Protein AF-A0A3A4PP00-F1 (afdb_monomer_lite)

Structure (mmCIF, N/CA/C/O backbone):
data_AF-A0A3A4PP00-F1
#
_entry.id   AF-A0A3A4PP00-F1
#
loop_
_atom_site.group_PDB
_atom_site.id
_atom_site.type_symbol
_atom_site.label_atom_id
_atom_site.label_alt_id
_atom_site.label_comp_id
_atom_site.label_asym_id
_atom_site.label_entity_id
_atom_site.label_seq_id
_atom_site.pdbx_PDB_ins_code
_atom_site.Cartn_x
_atom_site.Cartn_y
_atom_site.Cartn_z
_atom_site.occupancy
_atom_site.B_iso_or_equiv
_atom_site.auth_seq_id
_atom_site.auth_comp_id
_atom_site.auth_asym_id
_atom_site.auth_atom_id
_atom_site.pdbx_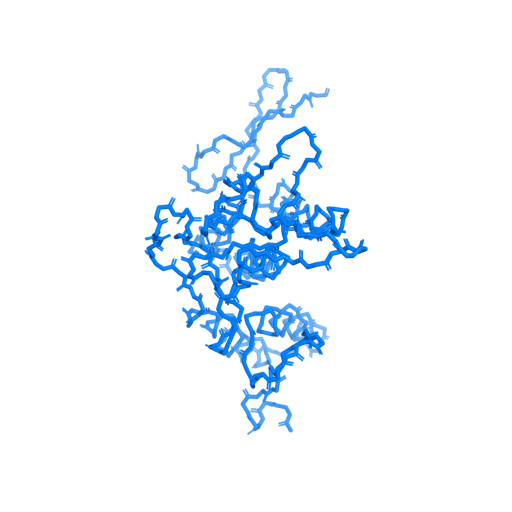PDB_model_num
ATOM 1 N N . MET A 1 1 ? -22.003 -19.651 -3.347 1.00 71.06 1 MET A N 1
ATOM 2 C CA . MET A 1 1 ? -21.252 -19.489 -4.612 1.00 71.06 1 MET A CA 1
ATOM 3 C C . MET A 1 1 ? -19.896 -18.801 -4.426 1.00 71.06 1 MET A C 1
ATOM 5 O O . MET A 1 1 ? -18.919 -19.521 -4.470 1.00 71.06 1 MET A O 1
ATOM 9 N N . PHE A 1 2 ? -19.778 -17.487 -4.156 1.00 80.06 2 PHE A N 1
ATOM 10 C CA . PHE A 1 2 ? -18.453 -16.814 -4.063 1.00 80.06 2 PHE A CA 1
ATOM 11 C C . PHE A 1 2 ? -17.498 -17.437 -3.021 1.00 80.06 2 PHE A C 1
ATOM 13 O O . PHE A 1 2 ? -16.384 -17.817 -3.355 1.00 80.06 2 PHE A O 1
ATOM 20 N N . ARG A 1 3 ? -17.958 -17.646 -1.779 1.00 82.62 3 ARG A N 1
ATOM 21 C CA . ARG A 1 3 ? -17.167 -18.321 -0.724 1.00 82.62 3 ARG A CA 1
ATOM 22 C C . ARG A 1 3 ? -16.886 -19.798 -1.022 1.00 82.62 3 ARG A C 1
ATOM 24 O O . ARG A 1 3 ? -15.876 -20.331 -0.591 1.00 82.62 3 ARG A O 1
ATOM 31 N N . GLU A 1 4 ? -17.790 -20.461 -1.744 1.00 82.88 4 GLU A N 1
ATOM 32 C CA . GLU A 1 4 ? -17.697 -21.900 -2.043 1.00 82.88 4 GLU A CA 1
ATOM 33 C C . GLU A 1 4 ? -16.608 -22.207 -3.074 1.00 82.88 4 GLU A C 1
ATOM 35 O O . GLU A 1 4 ? -16.082 -23.314 -3.078 1.00 82.88 4 GLU A O 1
ATOM 40 N N . ILE A 1 5 ? -16.264 -21.237 -3.925 1.00 84.12 5 ILE A N 1
ATOM 41 C CA . ILE A 1 5 ? -15.179 -21.360 -4.907 1.00 84.12 5 ILE A CA 1
ATOM 42 C C . ILE A 1 5 ? -13.838 -20.813 -4.389 1.00 84.12 5 ILE A C 1
ATOM 44 O O . ILE A 1 5 ? -12.883 -20.756 -5.151 1.00 84.12 5 ILE A O 1
ATOM 48 N N . GLY A 1 6 ? -13.755 -20.413 -3.112 1.00 80.69 6 GLY A N 1
ATOM 49 C CA . GLY A 1 6 ? -12.546 -19.809 -2.532 1.00 80.69 6 GLY A CA 1
ATOM 50 C C . GLY A 1 6 ? -12.368 -18.319 -2.843 1.00 80.69 6 GLY A C 1
ATOM 51 O O . GLY A 1 6 ? -11.313 -17.763 -2.562 1.00 80.69 6 GLY A O 1
ATOM 52 N N . GLY A 1 7 ? -13.405 -17.660 -3.368 1.00 83.50 7 GLY A N 1
ATOM 53 C CA . GLY A 1 7 ? -13.341 -16.296 -3.886 1.00 83.50 7 GLY A CA 1
ATOM 54 C C . GLY A 1 7 ? -13.118 -16.247 -5.399 1.00 83.50 7 GLY A C 1
ATOM 55 O O . GLY A 1 7 ? -12.948 -17.265 -6.062 1.00 83.50 7 GLY A O 1
ATOM 56 N N . ALA A 1 8 ? -13.178 -15.041 -5.951 1.00 84.00 8 ALA A N 1
ATOM 57 C CA . ALA A 1 8 ? -12.844 -14.744 -7.340 1.00 84.00 8 ALA A CA 1
ATOM 58 C C . ALA A 1 8 ? -12.111 -13.398 -7.342 1.00 84.00 8 ALA A C 1
ATOM 60 O O . ALA A 1 8 ? -12.754 -12.350 -7.333 1.00 84.00 8 ALA A O 1
ATOM 61 N N . PHE A 1 9 ? -10.781 -13.462 -7.243 1.00 83.75 9 PHE A N 1
ATOM 62 C CA . PHE A 1 9 ? -9.880 -12.322 -7.030 1.00 83.75 9 PHE A CA 1
ATOM 63 C C . PHE A 1 9 ? -9.043 -11.989 -8.270 1.00 83.75 9 PHE A C 1
ATOM 65 O O . PHE A 1 9 ? -7.972 -11.407 -8.129 1.00 83.75 9 PHE A O 1
ATOM 72 N N . GLY A 1 10 ? -9.501 -12.406 -9.453 1.00 80.19 10 GLY A N 1
ATOM 73 C CA . GLY A 1 10 ? -8.790 -12.147 -10.702 1.00 80.19 10 GLY A CA 1
ATOM 74 C C . GLY A 1 10 ? -8.579 -10.657 -10.960 1.00 80.19 10 GLY A C 1
ATOM 75 O O . GLY A 1 10 ? -9.100 -9.811 -10.228 1.00 80.19 10 GLY A O 1
ATOM 76 N N . SER A 1 11 ? -7.839 -10.362 -12.024 1.00 81.75 11 SER A N 1
ATOM 77 C CA . SER A 1 11 ? -7.367 -9.006 -12.296 1.00 81.75 11 SER A CA 1
ATOM 78 C C . SER A 1 11 ? -8.477 -7.938 -12.285 1.00 81.75 11 SER A C 1
ATOM 80 O O . SER A 1 11 ? -9.518 -8.052 -12.945 1.00 81.75 11 SER A O 1
ATOM 82 N N . CYS A 1 12 ? -8.252 -6.897 -11.486 1.00 83.38 12 CYS A N 1
ATOM 83 C CA . CYS A 1 12 ? -8.969 -5.625 -11.495 1.00 83.38 12 CYS A CA 1
ATOM 84 C C . CYS A 1 12 ? -8.370 -4.652 -12.519 1.00 83.38 12 CYS A C 1
ATOM 86 O O . CYS A 1 12 ? -9.036 -3.687 -12.914 1.00 83.38 12 CYS A O 1
ATOM 88 N N . ASN A 1 13 ? -7.134 -4.911 -12.939 1.00 79.88 13 ASN A N 1
ATOM 89 C CA . ASN A 1 13 ? -6.452 -4.209 -14.007 1.00 79.88 13 ASN A CA 1
ATOM 90 C C . ASN A 1 13 ? -6.944 -4.690 -15.388 1.00 79.88 13 ASN A C 1
ATOM 92 O O . ASN A 1 13 ? -7.539 -5.753 -15.555 1.00 79.88 13 ASN A O 1
ATOM 96 N N . HIS A 1 14 ? -6.780 -3.844 -16.405 1.00 75.19 14 HIS A N 1
ATOM 97 C CA . HIS A 1 14 ? -7.268 -4.121 -17.769 1.00 75.19 14 HIS A CA 1
ATOM 98 C C . HIS A 1 14 ? -6.220 -4.807 -18.657 1.00 75.19 14 HIS A C 1
ATOM 100 O O . HIS A 1 14 ? -6.515 -5.269 -19.762 1.00 75.19 14 HIS A O 1
ATOM 106 N N . ASP A 1 15 ? -4.987 -4.787 -18.184 1.00 71.06 15 ASP A N 1
ATOM 107 C CA . ASP A 1 15 ? -3.746 -5.095 -18.869 1.00 71.06 15 ASP A CA 1
ATOM 108 C C . ASP A 1 15 ? -3.116 -6.399 -18.376 1.00 71.06 15 ASP A C 1
ATOM 110 O O . ASP A 1 15 ? -2.221 -6.920 -19.045 1.00 71.06 15 ASP A O 1
ATOM 114 N N . THR A 1 16 ? -3.654 -6.989 -17.304 1.00 77.50 16 THR A N 1
ATOM 115 C CA . THR A 1 16 ? -3.280 -8.321 -16.822 1.00 77.50 16 THR A CA 1
ATOM 116 C C . THR A 1 16 ? -4.477 -9.255 -16.669 1.00 77.50 16 THR A C 1
ATOM 118 O O . THR A 1 16 ? -5.632 -8.850 -16.802 1.00 77.50 16 THR A O 1
ATOM 121 N N . TYR A 1 17 ? -4.198 -10.549 -16.479 1.00 80.31 17 TYR A N 1
ATOM 122 C CA . TYR A 1 17 ? -5.215 -11.605 -16.480 1.00 80.31 17 TYR A CA 1
ATOM 123 C C . TYR A 1 17 ? -4.945 -12.709 -15.448 1.00 80.31 17 TYR A C 1
ATOM 125 O O . TYR A 1 17 ? -5.516 -13.794 -15.583 1.00 80.31 17 TYR A O 1
ATOM 133 N N . ASP A 1 18 ? -4.093 -12.474 -14.445 1.00 83.75 18 ASP A N 1
ATOM 134 C CA . ASP A 1 18 ? -3.866 -13.478 -13.406 1.00 83.75 18 ASP A CA 1
ATOM 135 C C . ASP A 1 18 ? -5.106 -13.666 -12.521 1.00 83.75 18 ASP A C 1
ATOM 137 O O . ASP A 1 18 ? -5.940 -12.774 -12.328 1.00 83.75 18 ASP A O 1
ATOM 141 N N . ASP A 1 19 ? -5.213 -14.870 -11.956 1.00 87.75 19 ASP A N 1
ATOM 142 C CA . ASP A 1 19 ? -6.299 -15.260 -11.050 1.00 87.75 19 ASP A CA 1
ATOM 143 C C . ASP A 1 19 ? -6.199 -14.572 -9.673 1.00 87.75 19 ASP A C 1
ATOM 145 O O . ASP A 1 19 ? -7.140 -14.642 -8.873 1.00 87.75 19 ASP A O 1
ATOM 149 N N . HIS A 1 20 ? -5.059 -13.934 -9.380 1.00 91.88 20 HIS A N 1
ATOM 150 C CA . HIS A 1 20 ? -4.736 -13.379 -8.073 1.00 91.88 20 HIS A CA 1
ATOM 151 C C . HIS A 1 20 ? -3.924 -12.090 -8.168 1.00 91.88 20 HIS A C 1
ATOM 153 O O . HIS A 1 20 ? -2.774 -12.109 -8.596 1.00 91.88 20 HIS A O 1
ATOM 159 N N . GLU A 1 21 ? -4.493 -11.020 -7.628 1.00 93.44 21 GLU A N 1
ATOM 160 C CA . GLU A 1 21 ? -3.879 -9.697 -7.611 1.00 93.44 21 GLU A CA 1
ATOM 161 C C . GLU A 1 21 ? -4.016 -9.054 -6.226 1.00 93.44 21 GLU A C 1
ATOM 163 O O . GLU A 1 21 ? -5.084 -9.127 -5.606 1.00 93.44 21 GLU A O 1
ATOM 168 N N . ASN A 1 22 ? -2.968 -8.399 -5.721 1.00 95.56 22 ASN A N 1
ATOM 169 C CA . ASN A 1 22 ? -2.969 -7.826 -4.368 1.00 95.56 22 ASN A CA 1
ATOM 170 C C . ASN A 1 22 ? -4.169 -6.873 -4.122 1.00 95.56 22 ASN A C 1
ATOM 172 O O . ASN A 1 22 ? -4.749 -6.828 -3.030 1.00 95.56 22 ASN A O 1
ATOM 176 N N . VAL A 1 23 ? -4.620 -6.152 -5.147 1.00 95.25 23 VAL A N 1
ATOM 177 C CA . VAL A 1 23 ? -5.641 -5.122 -5.017 1.00 95.25 23 VAL A CA 1
ATOM 178 C C . VAL A 1 23 ? -7.025 -5.730 -5.048 1.00 95.25 23 VAL A C 1
ATOM 180 O O . VAL A 1 23 ? -7.897 -5.287 -4.303 1.00 95.25 23 VAL A O 1
ATOM 183 N N . ALA A 1 24 ? -7.216 -6.817 -5.795 1.00 95.38 24 ALA A N 1
ATOM 184 C CA . ALA A 1 24 ? -8.444 -7.594 -5.752 1.00 95.38 24 ALA A CA 1
ATOM 185 C C . ALA A 1 24 ? -8.675 -8.190 -4.353 1.00 95.38 24 ALA A C 1
ATOM 187 O O . ALA A 1 24 ? -9.800 -8.173 -3.843 1.00 95.38 24 ALA A O 1
ATOM 188 N N . TYR A 1 25 ? -7.609 -8.641 -3.685 1.00 97.00 25 TYR A N 1
ATOM 189 C CA . TYR A 1 25 ? -7.660 -9.087 -2.290 1.00 97.00 25 TYR A CA 1
ATOM 190 C C . TYR A 1 25 ? -7.986 -7.922 -1.348 1.00 97.00 25 TYR A C 1
ATOM 192 O O . TYR A 1 25 ? -8.885 -8.027 -0.507 1.00 97.00 25 TYR A O 1
ATOM 200 N N . SER A 1 26 ? -7.320 -6.782 -1.532 1.00 97.44 26 SER A N 1
ATOM 201 C CA . SER A 1 26 ? -7.529 -5.573 -0.727 1.00 97.44 26 SER A CA 1
ATOM 202 C C . SER A 1 26 ? -8.972 -5.068 -0.826 1.00 97.44 26 SER A C 1
ATOM 204 O O . SER A 1 26 ? -9.672 -4.945 0.182 1.00 97.44 26 SER A O 1
ATOM 206 N N . ILE A 1 27 ? -9.471 -4.857 -2.045 1.00 95.88 27 ILE A N 1
ATOM 207 C CA . ILE A 1 27 ? -10.855 -4.457 -2.328 1.00 95.88 27 ILE A CA 1
ATOM 208 C C . ILE A 1 27 ? -11.830 -5.519 -1.815 1.00 95.88 27 ILE A C 1
ATOM 210 O O . ILE A 1 27 ? -12.833 -5.174 -1.187 1.00 95.88 27 ILE A O 1
ATOM 214 N N . GLY A 1 28 ? -11.524 -6.804 -2.013 1.00 95.56 28 GLY A N 1
ATOM 215 C CA . GLY A 1 28 ? -12.305 -7.923 -1.495 1.00 95.56 28 GLY A CA 1
ATOM 216 C C . GLY A 1 28 ? -12.530 -7.818 0.013 1.00 95.56 28 GLY A C 1
ATOM 217 O O . GLY A 1 28 ? -13.679 -7.809 0.461 1.00 95.56 28 GLY A O 1
ATOM 218 N N . PHE A 1 29 ? -11.465 -7.633 0.799 1.00 97.56 29 PHE A N 1
ATOM 219 C CA . PHE A 1 29 ? -11.578 -7.427 2.244 1.00 97.56 29 PHE A CA 1
ATOM 220 C C . PHE A 1 29 ? -12.434 -6.197 2.574 1.00 97.56 29 PHE A C 1
ATOM 222 O O . PHE A 1 29 ? -13.379 -6.264 3.370 1.00 97.56 29 PHE A O 1
ATOM 229 N N . ARG A 1 30 ? -12.134 -5.059 1.938 1.00 96.94 30 ARG A N 1
ATOM 230 C CA . ARG A 1 30 ? -12.800 -3.776 2.205 1.00 96.94 30 ARG A CA 1
ATOM 231 C C . ARG A 1 30 ? -14.297 -3.808 1.886 1.00 96.94 30 ARG A C 1
ATOM 233 O O . ARG A 1 30 ? -15.103 -3.237 2.620 1.00 96.94 30 ARG A O 1
ATOM 240 N N . CYS A 1 31 ? -14.702 -4.501 0.828 1.00 96.12 31 CYS A N 1
ATOM 241 C CA . CYS A 1 31 ? -16.106 -4.679 0.467 1.00 96.12 31 CYS A CA 1
ATOM 242 C C . CYS A 1 31 ? -16.810 -5.688 1.381 1.00 96.12 31 CYS A C 1
ATOM 244 O O . CYS A 1 31 ? -17.894 -5.405 1.902 1.00 96.12 31 CYS A O 1
ATOM 246 N N . LEU A 1 32 ? -16.207 -6.859 1.590 1.00 95.88 32 LEU A N 1
ATOM 247 C CA . LEU A 1 32 ? -16.857 -7.958 2.298 1.00 95.88 32 LEU A CA 1
ATOM 248 C C . LEU A 1 32 ? -16.990 -7.690 3.794 1.00 95.88 32 LEU A C 1
ATOM 250 O O . LEU A 1 32 ? -18.027 -8.035 4.355 1.00 95.88 32 LEU A O 1
ATOM 254 N N . HIS A 1 33 ? -16.037 -7.010 4.440 1.00 95.56 33 HIS A N 1
ATOM 255 C CA . HIS A 1 33 ? -16.192 -6.675 5.858 1.00 95.56 33 HIS A CA 1
ATOM 256 C C . HIS A 1 33 ? -17.334 -5.668 6.089 1.00 95.56 33 HIS A C 1
ATOM 258 O O . HIS A 1 33 ? -18.089 -5.783 7.058 1.00 95.56 33 HIS A O 1
ATOM 264 N N . ARG A 1 34 ? -17.526 -4.704 5.175 1.00 96.38 34 ARG A N 1
ATOM 265 C CA . ARG A 1 34 ? -18.655 -3.758 5.228 1.00 96.38 34 ARG A CA 1
ATOM 266 C C . ARG A 1 34 ? -19.979 -4.475 4.989 1.00 96.38 34 ARG A C 1
ATOM 268 O O . ARG A 1 34 ? -20.949 -4.222 5.704 1.00 96.38 34 ARG A O 1
ATOM 275 N N . ALA A 1 35 ? -20.013 -5.405 4.033 1.00 96.44 35 ALA A N 1
ATOM 276 C CA . ALA A 1 35 ? -21.176 -6.257 3.803 1.00 96.44 35 ALA A CA 1
ATOM 277 C C . ALA A 1 35 ? -21.488 -7.131 5.030 1.00 96.44 35 ALA A C 1
ATOM 279 O O . ALA A 1 35 ? -22.641 -7.196 5.450 1.00 96.44 35 ALA A O 1
ATOM 280 N N . ALA A 1 36 ? -20.471 -7.730 5.653 1.00 95.75 36 ALA A N 1
ATOM 281 C CA . ALA A 1 36 ? -20.601 -8.512 6.878 1.00 95.75 36 ALA A CA 1
ATOM 282 C C . ALA A 1 36 ? -21.195 -7.679 8.020 1.00 95.75 36 ALA A C 1
ATOM 284 O O . ALA A 1 36 ? -22.103 -8.141 8.709 1.00 95.75 36 ALA A O 1
ATOM 285 N N . SER A 1 37 ? -20.755 -6.425 8.172 1.00 94.81 37 SER A N 1
ATOM 286 C CA . SER A 1 37 ? -21.321 -5.483 9.144 1.00 94.81 37 SER A CA 1
ATOM 287 C C . SER A 1 37 ? -22.802 -5.188 8.871 1.00 94.81 37 SER A C 1
ATOM 289 O O . SER A 1 37 ? -23.637 -5.309 9.771 1.00 94.81 37 SER A O 1
ATOM 291 N N . LEU A 1 38 ? -23.154 -4.874 7.618 1.00 97.38 38 LEU A N 1
ATOM 292 C CA . LEU A 1 38 ? -24.530 -4.572 7.211 1.00 97.38 38 LEU A CA 1
ATOM 293 C C . LEU A 1 38 ? -25.473 -5.768 7.409 1.00 97.38 38 LEU A C 1
ATOM 295 O O . LEU A 1 38 ? -26.595 -5.607 7.890 1.00 97.38 38 LEU A O 1
ATOM 299 N N . LEU A 1 39 ? -25.009 -6.964 7.049 1.00 97.06 39 LEU A N 1
ATOM 300 C CA . LEU A 1 39 ? -25.764 -8.213 7.140 1.00 97.06 39 LEU A CA 1
ATOM 301 C C . LEU A 1 39 ? -25.715 -8.844 8.536 1.00 97.06 39 LEU A C 1
ATOM 303 O O . LEU A 1 39 ? -26.469 -9.777 8.804 1.00 97.06 39 LEU A O 1
ATOM 307 N N . ARG A 1 40 ? -24.860 -8.326 9.428 1.00 96.31 40 ARG A N 1
ATOM 308 C CA . ARG A 1 40 ? -24.554 -8.904 10.746 1.00 96.31 40 ARG A CA 1
ATOM 309 C C . ARG A 1 40 ? -24.109 -10.367 10.645 1.00 96.31 40 ARG A C 1
ATOM 311 O O . ARG A 1 40 ? -24.505 -11.194 11.463 1.00 96.31 40 ARG A O 1
ATOM 318 N N . ASP A 1 41 ? -23.300 -10.669 9.635 1.00 96.44 41 ASP A N 1
ATOM 319 C CA . ASP A 1 41 ? -22.762 -12.003 9.375 1.00 96.44 41 ASP A CA 1
ATOM 320 C C . ASP A 1 41 ? -21.281 -12.064 9.788 1.00 96.44 41 ASP A C 1
ATOM 322 O O . ASP A 1 41 ? -20.407 -11.744 8.979 1.00 96.44 41 ASP A O 1
ATOM 326 N N . PRO A 1 42 ? -20.965 -12.472 11.033 1.00 94.94 42 PRO A N 1
ATOM 327 C CA . PRO A 1 42 ? -19.577 -12.591 11.475 1.00 94.94 42 PRO A CA 1
ATOM 328 C C . PRO A 1 42 ? -18.801 -13.646 10.676 1.00 94.94 42 PRO A C 1
ATOM 330 O O . PRO A 1 42 ? -17.607 -13.485 10.468 1.00 94.94 42 PRO A O 1
ATOM 333 N N . SER A 1 43 ? -19.472 -14.669 10.132 1.00 95.75 43 SER A N 1
ATOM 334 C CA . SER A 1 43 ? -18.799 -15.696 9.330 1.00 95.75 43 SER A CA 1
ATOM 335 C C . SER A 1 43 ? -18.280 -15.152 7.998 1.00 95.75 43 SER A C 1
ATOM 337 O O . SER A 1 43 ? -17.311 -15.678 7.454 1.00 95.75 43 SER A O 1
ATOM 339 N N . LEU A 1 44 ? -18.936 -14.123 7.446 1.00 95.25 44 LEU A N 1
ATOM 340 C CA . LEU A 1 44 ? -18.465 -13.432 6.249 1.00 95.25 44 LEU A CA 1
ATOM 341 C C . LEU A 1 44 ? -17.250 -12.562 6.566 1.00 95.25 44 LEU A C 1
ATOM 343 O O . LEU A 1 44 ? -16.334 -12.482 5.752 1.00 95.25 44 LEU A O 1
ATOM 347 N N . TYR A 1 45 ? -17.241 -11.940 7.745 1.00 95.06 45 TYR A N 1
ATOM 348 C CA . TYR A 1 45 ? -16.100 -11.168 8.213 1.00 95.06 45 TYR A CA 1
ATOM 349 C C . TYR A 1 45 ? -14.871 -12.060 8.414 1.00 95.06 45 TYR A C 1
ATOM 351 O O . TYR A 1 45 ? -13.824 -11.771 7.843 1.00 95.06 45 TYR A O 1
ATOM 359 N N . ASP A 1 46 ? -15.015 -13.162 9.157 1.00 95.62 46 ASP A N 1
ATOM 360 C CA . ASP A 1 46 ? -13.921 -14.105 9.421 1.00 95.62 46 ASP A CA 1
ATOM 361 C C . ASP A 1 46 ? -13.349 -14.654 8.111 1.00 95.62 46 ASP A C 1
ATOM 363 O O . ASP A 1 46 ? -12.136 -14.697 7.921 1.00 95.62 46 ASP A O 1
ATOM 367 N N . TRP A 1 47 ? -14.232 -14.980 7.162 1.00 96.25 47 TRP A N 1
ATOM 368 C CA . TRP A 1 47 ? -13.821 -15.422 5.836 1.00 96.25 47 TRP A CA 1
ATOM 369 C C . TRP A 1 47 ? -13.038 -14.340 5.082 1.00 96.25 47 TRP A C 1
ATOM 371 O O . TRP A 1 47 ? -12.003 -14.644 4.499 1.00 96.25 47 TRP A O 1
ATOM 381 N N . ALA A 1 48 ? -13.498 -13.083 5.102 1.00 96.75 48 ALA A N 1
ATOM 382 C CA . ALA A 1 48 ? -12.798 -11.977 4.449 1.00 96.75 48 ALA A CA 1
ATOM 383 C C . ALA A 1 48 ? -11.431 -11.708 5.096 1.00 96.75 48 ALA A C 1
ATOM 385 O O . ALA A 1 48 ? -10.463 -11.435 4.392 1.00 96.75 48 ALA A O 1
ATOM 386 N N . LEU A 1 49 ? -11.331 -11.806 6.421 1.00 96.75 49 LE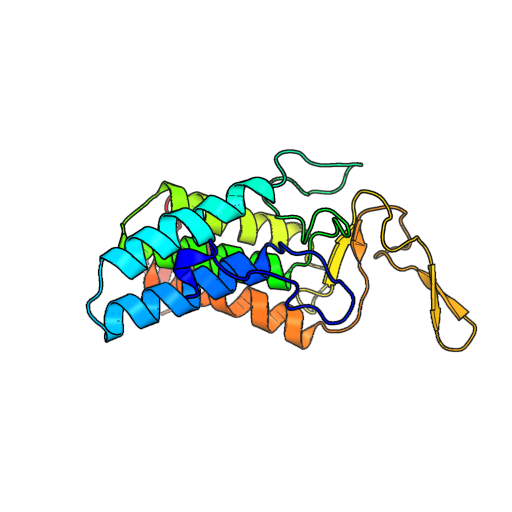U A N 1
ATOM 387 C CA . LEU A 1 49 ? -10.065 -11.663 7.131 1.00 96.75 49 LEU A CA 1
ATOM 388 C C . LEU A 1 49 ? -9.067 -12.749 6.697 1.00 96.75 49 LEU A C 1
ATOM 390 O O . LEU A 1 49 ? -7.966 -12.424 6.264 1.00 96.75 49 LEU A O 1
ATOM 394 N N . GLU A 1 50 ? -9.487 -14.013 6.747 1.00 96.31 50 GLU A N 1
ATOM 395 C CA . GLU A 1 50 ? -8.651 -15.175 6.423 1.00 96.31 50 GLU A CA 1
ATOM 396 C C . GLU A 1 50 ? -8.266 -15.237 4.937 1.00 96.31 50 GLU A C 1
ATOM 398 O O . GLU A 1 50 ? -7.117 -15.499 4.599 1.00 96.31 50 GLU A O 1
ATOM 403 N N . HIS A 1 51 ? -9.211 -15.000 4.026 1.00 95.81 51 HIS A N 1
ATOM 404 C CA . HIS A 1 51 ? -8.991 -15.262 2.600 1.00 95.81 51 HIS A CA 1
ATOM 405 C C . HIS A 1 51 ? -8.561 -14.019 1.825 1.00 95.81 51 HIS A C 1
ATOM 407 O O . HIS A 1 51 ? -7.856 -14.144 0.829 1.00 95.81 51 HIS A O 1
ATOM 413 N N . CYS A 1 52 ? -8.980 -12.827 2.257 1.00 97.19 52 CYS A N 1
ATOM 414 C CA . CYS A 1 52 ? -8.624 -11.581 1.586 1.00 97.19 52 CYS A CA 1
ATOM 415 C C . CYS A 1 52 ? -7.456 -10.891 2.290 1.00 97.19 52 CYS A C 1
ATOM 417 O O . CYS A 1 52 ? -6.431 -10.666 1.662 1.00 97.19 52 CYS A O 1
ATOM 419 N N . LEU A 1 53 ? -7.577 -10.572 3.584 1.00 97.94 53 LEU A N 1
ATOM 420 C CA . LEU A 1 53 ? -6.540 -9.785 4.260 1.00 97.94 53 LEU A CA 1
ATOM 421 C C . LEU A 1 53 ? -5.255 -10.592 4.478 1.00 97.94 53 LEU A C 1
ATOM 423 O O . LEU A 1 53 ? -4.190 -10.133 4.085 1.00 97.94 53 LEU A O 1
ATOM 427 N N . HIS A 1 54 ? -5.336 -11.797 5.053 1.00 97.44 54 HIS A N 1
ATOM 428 C CA . HIS A 1 54 ? -4.156 -12.671 5.190 1.00 97.44 54 HIS A CA 1
ATOM 429 C C . HIS A 1 54 ? -3.676 -13.201 3.841 1.00 97.44 54 HIS A C 1
ATOM 431 O O . HIS A 1 54 ? -2.491 -13.446 3.651 1.00 97.44 54 HIS A O 1
ATOM 437 N N . GLY A 1 55 ? -4.576 -13.281 2.861 1.00 96.44 55 GLY A N 1
ATOM 438 C CA . GLY A 1 55 ? -4.210 -13.564 1.480 1.00 96.44 55 GLY A CA 1
ATOM 439 C C . GLY A 1 55 ? -3.232 -12.548 0.879 1.00 96.44 55 GLY A C 1
ATOM 440 O O . GLY A 1 55 ? -2.530 -12.908 -0.059 1.00 96.44 55 GLY A O 1
ATOM 441 N N . LEU A 1 56 ? -3.124 -11.328 1.427 1.00 97.81 56 LEU A N 1
ATOM 442 C CA . LEU A 1 56 ? -2.150 -10.328 0.977 1.00 97.81 56 LEU A CA 1
ATOM 443 C C . LEU A 1 56 ? -0.694 -10.722 1.256 1.00 97.81 56 LEU A C 1
ATOM 445 O O . LEU A 1 56 ? 0.198 -10.255 0.553 1.00 97.81 56 LEU A O 1
ATOM 449 N N . GLU A 1 57 ? -0.444 -11.595 2.238 1.00 97.56 57 GLU A N 1
ATOM 450 C CA . GLU A 1 57 ? 0.911 -11.941 2.692 1.00 97.56 57 GLU A CA 1
ATOM 451 C C . GLU A 1 57 ? 1.785 -12.513 1.574 1.00 97.56 57 GLU A C 1
ATOM 453 O O . GLU A 1 57 ? 2.993 -12.299 1.553 1.00 97.56 57 GLU A O 1
ATOM 458 N N . ARG A 1 58 ? 1.180 -13.194 0.594 1.00 96.56 58 ARG A N 1
ATOM 459 C CA . ARG A 1 58 ? 1.913 -13.747 -0.554 1.00 96.56 58 ARG A CA 1
ATOM 460 C C . ARG A 1 58 ? 2.562 -12.681 -1.441 1.00 96.56 58 ARG A C 1
ATOM 462 O O . ARG A 1 58 ? 3.508 -13.003 -2.157 1.00 96.56 58 ARG A O 1
ATOM 469 N N . PHE A 1 59 ? 2.018 -11.463 -1.440 1.00 97.81 59 PHE A N 1
ATOM 470 C CA . PHE A 1 59 ? 2.456 -10.365 -2.301 1.00 97.81 59 PHE A CA 1
ATOM 471 C C . PHE A 1 59 ? 3.517 -9.490 -1.627 1.00 97.81 59 PHE A C 1
ATOM 473 O O . PHE A 1 59 ? 4.109 -8.633 -2.278 1.00 97.81 59 PHE A O 1
ATOM 480 N N . GLU A 1 60 ? 3.751 -9.680 -0.325 1.00 98.19 60 GLU A N 1
ATOM 481 C CA . GLU A 1 60 ? 4.656 -8.845 0.456 1.00 98.19 60 GLU A CA 1
ATOM 482 C C . GLU A 1 60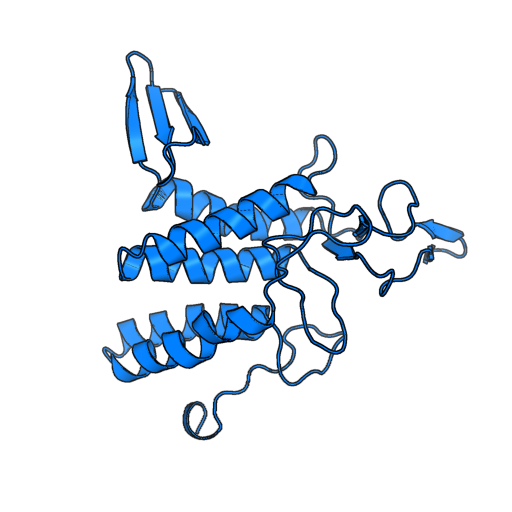 ? 6.105 -8.964 -0.041 1.00 98.19 60 GLU A C 1
ATOM 484 O O . GLU A 1 60 ? 6.672 -10.045 -0.221 1.00 98.19 60 GLU A O 1
ATOM 489 N N . MET A 1 61 ? 6.737 -7.810 -0.222 1.00 98.06 61 MET A N 1
ATOM 490 C CA . MET A 1 61 ? 8.152 -7.691 -0.524 1.00 98.06 61 MET A CA 1
ATOM 491 C C . MET A 1 61 ? 8.941 -7.566 0.778 1.00 98.06 61 MET A C 1
ATOM 493 O O . MET A 1 61 ? 8.826 -6.585 1.513 1.00 98.06 61 MET A O 1
ATOM 497 N N . HIS A 1 62 ? 9.766 -8.567 1.077 1.00 97.31 62 HIS A N 1
ATOM 498 C CA . HIS A 1 62 ? 10.503 -8.636 2.345 1.00 97.31 62 HIS A CA 1
ATOM 499 C C . HIS A 1 62 ? 11.907 -8.020 2.304 1.00 97.31 62 HIS A C 1
ATOM 501 O O . HIS A 1 62 ? 12.561 -7.926 3.341 1.00 97.31 62 HIS A O 1
ATOM 507 N N . GLU A 1 63 ? 12.376 -7.611 1.131 1.00 97.38 63 GLU A N 1
ATOM 508 C CA . GLU A 1 63 ? 13.728 -7.101 0.916 1.00 97.38 63 GLU A CA 1
ATOM 509 C C . GLU A 1 63 ? 13.720 -5.994 -0.136 1.00 97.38 63 GLU A C 1
ATOM 511 O O . GLU A 1 63 ? 12.884 -5.999 -1.041 1.00 97.38 63 GLU A O 1
ATOM 516 N N . ASP A 1 64 ? 14.683 -5.084 -0.027 1.00 98.12 64 ASP A N 1
ATOM 517 C CA . ASP A 1 64 ? 15.009 -4.161 -1.105 1.00 98.12 64 ASP A CA 1
ATOM 518 C C . ASP A 1 64 ? 15.700 -4.913 -2.247 1.00 98.12 64 ASP A C 1
ATOM 520 O O . ASP A 1 64 ? 16.545 -5.785 -2.021 1.00 98.12 64 ASP A O 1
ATOM 524 N N . ARG A 1 65 ? 15.363 -4.573 -3.492 1.00 96.81 65 ARG A N 1
ATOM 525 C CA . ARG A 1 65 ? 15.844 -5.273 -4.688 1.00 96.81 65 ARG A CA 1
ATOM 526 C C . ARG A 1 65 ? 16.488 -4.306 -5.664 1.00 96.81 65 ARG A C 1
ATOM 528 O O . ARG A 1 65 ? 15.925 -3.263 -5.968 1.00 96.81 65 ARG A O 1
ATOM 535 N N . ASN A 1 66 ? 17.661 -4.679 -6.180 1.00 96.06 66 ASN A N 1
ATOM 536 C CA . ASN A 1 66 ? 18.423 -3.896 -7.161 1.00 96.06 66 ASN A CA 1
ATOM 537 C C . ASN A 1 66 ? 18.617 -2.419 -6.761 1.00 96.06 66 ASN A C 1
ATOM 539 O O . ASN A 1 66 ? 18.480 -1.524 -7.590 1.00 96.06 66 ASN A O 1
ATOM 543 N N . ASP A 1 67 ? 18.929 -2.188 -5.481 1.00 95.25 67 ASP A N 1
ATOM 544 C CA . ASP A 1 67 ? 19.094 -0.861 -4.867 1.00 95.25 67 ASP A CA 1
ATOM 545 C C . ASP A 1 67 ? 17.825 0.020 -4.889 1.00 95.25 67 ASP A C 1
ATOM 547 O O . ASP A 1 67 ? 17.898 1.230 -4.668 1.00 95.25 67 ASP A O 1
ATOM 551 N N . VAL A 1 68 ? 16.652 -0.582 -5.115 1.00 96.44 68 VAL A N 1
ATOM 552 C CA . VAL A 1 68 ? 15.343 0.073 -5.049 1.00 96.44 68 VAL A CA 1
ATOM 553 C C . VAL A 1 68 ? 14.656 -0.274 -3.728 1.00 96.44 68 VAL A C 1
ATOM 555 O O . VAL A 1 68 ? 14.494 -1.452 -3.392 1.00 96.44 68 VAL A O 1
ATOM 558 N N . ALA A 1 69 ? 14.216 0.761 -3.004 1.00 96.56 69 ALA A N 1
ATOM 559 C CA . ALA A 1 69 ? 13.492 0.633 -1.741 1.00 96.56 69 ALA A CA 1
ATOM 560 C C . ALA A 1 69 ? 12.134 -0.052 -1.964 1.00 96.56 69 ALA A C 1
ATOM 562 O O . ALA A 1 69 ? 11.153 0.583 -2.329 1.00 96.56 69 ALA A O 1
ATOM 563 N N . THR A 1 70 ? 12.074 -1.363 -1.797 1.00 97.50 70 THR A N 1
ATOM 564 C CA . THR A 1 70 ? 10.895 -2.183 -2.114 1.00 97.50 70 THR A CA 1
ATOM 565 C C . THR A 1 70 ? 10.400 -2.964 -0.911 1.00 97.50 70 THR A C 1
ATOM 567 O O . THR A 1 70 ? 9.248 -3.393 -0.898 1.00 97.50 70 THR A O 1
ATOM 570 N N . GLN A 1 71 ? 11.216 -3.089 0.136 1.00 98.19 71 GLN A N 1
ATOM 571 C CA . GLN A 1 71 ? 10.809 -3.723 1.374 1.00 98.19 71 GLN A CA 1
ATOM 572 C C . GLN A 1 71 ? 9.562 -3.042 1.959 1.00 98.19 71 GLN A C 1
ATOM 574 O O . GLN A 1 71 ? 9.526 -1.831 2.179 1.00 98.19 71 GLN A O 1
ATOM 579 N N . GLY A 1 72 ? 8.550 -3.852 2.267 1.00 97.56 72 GLY A N 1
ATOM 580 C CA . GLY A 1 72 ? 7.287 -3.400 2.842 1.00 97.56 72 GLY A CA 1
ATOM 581 C C . GLY A 1 72 ? 6.217 -3.012 1.823 1.00 97.56 72 GLY A C 1
ATOM 582 O O . GLY A 1 72 ? 5.094 -2.749 2.242 1.00 97.56 72 GLY A O 1
ATOM 583 N N . LEU A 1 73 ? 6.531 -2.996 0.524 1.00 98.19 73 LEU A N 1
ATOM 584 C CA . LEU A 1 73 ? 5.535 -2.904 -0.546 1.00 98.19 73 LEU A CA 1
ATOM 585 C C . LEU A 1 73 ? 4.977 -4.287 -0.904 1.00 98.19 73 LEU A C 1
ATOM 587 O O . LEU A 1 73 ? 5.483 -5.317 -0.458 1.00 98.19 73 LEU A O 1
ATOM 591 N N . LEU A 1 74 ? 3.925 -4.305 -1.717 1.00 98.44 74 LEU A N 1
ATOM 592 C CA . LEU A 1 74 ? 3.351 -5.493 -2.332 1.00 98.44 74 LEU A CA 1
ATOM 593 C C . LEU A 1 74 ? 3.547 -5.428 -3.850 1.00 98.44 74 LEU A C 1
ATOM 595 O O . LEU A 1 74 ? 3.269 -4.395 -4.465 1.00 98.44 74 LEU A O 1
ATOM 599 N N . TYR A 1 75 ? 3.977 -6.538 -4.453 1.00 97.19 75 TYR A N 1
ATOM 600 C CA . TYR A 1 75 ? 3.939 -6.700 -5.910 1.00 97.19 75 TYR A CA 1
ATOM 601 C C . TYR A 1 75 ? 2.504 -6.985 -6.370 1.00 97.19 75 TYR A C 1
ATOM 603 O O . TYR A 1 75 ? 1.705 -7.501 -5.586 1.00 97.19 75 TYR A O 1
ATOM 611 N N . MET A 1 76 ? 2.154 -6.611 -7.601 1.00 94.69 76 MET A N 1
ATOM 612 C CA . MET A 1 76 ? 0.778 -6.718 -8.105 1.00 94.69 76 MET A CA 1
ATOM 613 C C . MET A 1 76 ? 0.308 -8.175 -8.206 1.00 94.69 76 MET A C 1
ATOM 615 O O . MET A 1 76 ? -0.648 -8.571 -7.535 1.00 94.69 76 MET A O 1
ATOM 619 N N . GLU A 1 77 ? 1.010 -8.984 -9.000 1.00 93.81 77 GLU A N 1
ATOM 620 C CA . GLU A 1 77 ? 0.687 -10.391 -9.264 1.00 93.81 77 GLU A CA 1
ATOM 621 C C . GLU A 1 77 ? 1.924 -11.180 -9.738 1.00 93.81 77 GLU A C 1
ATOM 623 O O . GLU A 1 77 ? 2.996 -10.611 -9.951 1.00 93.81 77 GLU A O 1
ATOM 628 N N . ASP A 1 78 ? 1.799 -12.503 -9.888 1.00 93.19 78 ASP A N 1
ATOM 629 C CA . ASP A 1 78 ? 2.939 -13.377 -10.207 1.00 93.19 78 ASP A CA 1
ATOM 630 C C . ASP A 1 78 ? 3.467 -13.139 -11.635 1.00 93.19 78 ASP A C 1
ATOM 632 O O . ASP A 1 78 ? 4.678 -13.201 -11.867 1.00 93.19 78 ASP A O 1
ATOM 636 N N . SER A 1 79 ? 2.572 -12.901 -12.602 1.00 91.75 79 SER A N 1
ATOM 637 C CA . SER A 1 79 ? 2.946 -12.677 -14.003 1.00 91.75 79 SER A CA 1
ATOM 638 C C . SER A 1 79 ? 3.432 -11.256 -14.280 1.00 91.75 79 SER A C 1
ATOM 640 O O . SER A 1 79 ? 4.163 -11.045 -15.248 1.00 91.75 79 SER A O 1
ATOM 642 N N . TRP A 1 80 ? 3.070 -10.307 -13.416 1.00 92.50 80 TRP A N 1
ATOM 643 C CA . TRP A 1 80 ? 3.426 -8.901 -13.506 1.00 92.50 80 TRP A CA 1
ATOM 644 C C . TRP A 1 80 ? 3.749 -8.367 -12.117 1.00 92.50 80 TRP A C 1
ATOM 646 O O . TRP A 1 80 ? 2.905 -7.870 -11.373 1.00 92.50 80 TRP A O 1
ATOM 656 N N . ASP A 1 81 ? 5.021 -8.467 -11.766 1.00 93.81 81 ASP A N 1
ATOM 657 C CA . ASP A 1 81 ? 5.500 -8.195 -10.425 1.00 93.81 81 ASP A CA 1
ATOM 658 C C . ASP A 1 81 ? 5.886 -6.728 -10.230 1.00 93.81 81 ASP A C 1
ATOM 660 O O . ASP A 1 81 ? 6.718 -6.445 -9.399 1.00 93.81 81 ASP A O 1
ATOM 664 N N . THR A 1 82 ? 5.316 -5.757 -10.945 1.00 94.56 82 THR A N 1
ATOM 665 C CA . THR A 1 82 ? 5.539 -4.340 -10.586 1.00 94.56 82 THR A CA 1
ATOM 666 C C . THR A 1 82 ? 4.774 -4.003 -9.302 1.00 94.56 82 THR A C 1
ATOM 668 O O . THR A 1 82 ? 3.651 -4.460 -9.107 1.00 94.56 82 THR A O 1
ATOM 671 N N . SER A 1 83 ? 5.350 -3.190 -8.412 1.00 95.62 83 SER A N 1
ATOM 672 C CA . SER A 1 83 ? 4.648 -2.714 -7.211 1.00 95.62 83 SER A CA 1
ATOM 673 C C . SER A 1 83 ? 3.935 -1.396 -7.496 1.00 95.62 83 SER A C 1
ATOM 675 O O . SER A 1 83 ? 4.519 -0.323 -7.317 1.00 95.62 83 SER A O 1
ATOM 677 N N . TYR A 1 84 ? 2.670 -1.444 -7.903 1.00 93.94 84 TYR A N 1
ATOM 678 C CA . TYR A 1 84 ? 1.886 -0.233 -8.145 1.00 93.94 84 TYR A CA 1
ATOM 679 C C . TYR A 1 84 ? 1.455 0.453 -6.847 1.00 93.94 84 TYR A C 1
ATOM 681 O O . TYR A 1 84 ? 0.951 -0.170 -5.908 1.00 93.94 84 TYR A O 1
ATOM 689 N N . LEU A 1 85 ? 1.655 1.773 -6.770 1.00 93.19 85 LEU A N 1
ATOM 690 C CA . LEU A 1 85 ? 1.438 2.510 -5.523 1.00 93.19 85 LEU A CA 1
ATOM 691 C C . LEU A 1 85 ? -0.039 2.644 -5.155 1.00 93.19 85 LEU A C 1
ATOM 693 O O . LEU A 1 85 ? -0.368 2.706 -3.971 1.00 93.19 85 LEU A O 1
ATOM 697 N N . TRP A 1 86 ? -0.935 2.693 -6.141 1.00 92.50 86 TRP A N 1
ATOM 698 C CA . TRP A 1 86 ? -2.369 2.783 -5.875 1.00 92.50 86 TRP A CA 1
ATOM 699 C C . TRP A 1 86 ? -2.910 1.488 -5.246 1.00 92.50 86 TRP A C 1
ATOM 701 O O . TRP A 1 86 ? -3.728 1.542 -4.330 1.00 92.50 86 TRP A O 1
ATOM 711 N N . GLU A 1 87 ? -2.388 0.336 -5.662 1.00 94.81 87 GLU A N 1
ATOM 712 C CA . GLU A 1 87 ? -2.722 -0.978 -5.108 1.00 94.81 87 GLU A CA 1
ATOM 713 C C . GLU A 1 87 ? -2.192 -1.138 -3.686 1.00 94.81 87 GLU A C 1
ATOM 715 O O . GLU A 1 87 ? -2.907 -1.554 -2.774 1.00 94.81 87 GLU A O 1
ATOM 720 N N . ASN A 1 88 ? -0.949 -0.704 -3.473 1.00 97.44 88 ASN A N 1
ATOM 721 C CA . ASN A 1 88 ? -0.346 -0.619 -2.150 1.00 97.44 88 ASN A CA 1
ATOM 722 C C . ASN A 1 88 ? -1.155 0.303 -1.224 1.00 97.44 88 ASN A C 1
ATOM 724 O O . ASN A 1 88 ? -1.351 -0.010 -0.050 1.00 97.44 88 ASN A O 1
ATOM 728 N N . ALA A 1 89 ? -1.694 1.412 -1.738 1.00 96.69 89 ALA A N 1
ATOM 729 C CA . ALA A 1 89 ? -2.583 2.278 -0.970 1.00 96.69 89 ALA A CA 1
ATOM 730 C C . ALA A 1 89 ? -3.877 1.558 -0.545 1.00 96.69 89 ALA A C 1
ATOM 732 O O . ALA A 1 89 ? -4.326 1.717 0.592 1.00 96.69 89 ALA A O 1
ATOM 733 N N . GLU A 1 90 ? -4.462 0.743 -1.426 1.00 97.62 90 GLU A N 1
ATOM 734 C CA . GLU A 1 90 ? -5.639 -0.079 -1.120 1.00 97.62 90 GLU A CA 1
ATOM 735 C C . GLU A 1 90 ? -5.332 -1.161 -0.073 1.00 97.62 90 GLU A C 1
ATOM 737 O O . GLU A 1 90 ? -6.110 -1.333 0.873 1.00 97.62 90 GLU A O 1
ATOM 742 N N . ALA A 1 91 ? -4.178 -1.826 -0.178 1.00 98.50 91 ALA A N 1
ATOM 743 C CA . ALA A 1 91 ? -3.701 -2.801 0.803 1.00 98.50 91 ALA A CA 1
ATOM 744 C C . ALA A 1 91 ? -3.463 -2.161 2.177 1.00 98.50 91 ALA A C 1
ATOM 746 O O . ALA A 1 91 ? -3.945 -2.662 3.198 1.00 98.50 91 ALA A O 1
ATOM 747 N N . ALA A 1 92 ? -2.801 -1.000 2.210 1.00 98.69 92 ALA A N 1
ATOM 748 C CA . ALA A 1 92 ? -2.629 -0.222 3.429 1.00 98.69 92 ALA A CA 1
ATOM 749 C C . ALA A 1 92 ? -3.984 0.144 4.046 1.00 98.69 92 ALA A C 1
ATOM 751 O O . ALA A 1 92 ? -4.178 -0.004 5.252 1.00 98.69 92 ALA A O 1
ATOM 752 N N . TYR A 1 93 ? -4.957 0.566 3.233 1.00 98.50 93 TYR A N 1
ATOM 753 C CA . TYR A 1 93 ? -6.292 0.893 3.726 1.00 98.50 93 TYR A CA 1
ATOM 754 C C . TYR A 1 93 ? -6.986 -0.339 4.329 1.00 98.50 93 TYR A C 1
ATOM 756 O O . TYR A 1 93 ? -7.526 -0.262 5.433 1.00 98.50 93 TYR A O 1
ATOM 764 N N . ALA A 1 94 ? -6.936 -1.486 3.650 1.00 98.56 94 ALA A N 1
ATOM 765 C CA . ALA A 1 94 ? -7.503 -2.736 4.150 1.00 98.56 94 ALA A CA 1
ATOM 766 C C . ALA A 1 94 ? -6.921 -3.114 5.527 1.00 98.56 94 ALA A C 1
ATOM 768 O O . ALA A 1 94 ? -7.672 -3.385 6.468 1.00 98.56 94 ALA A O 1
ATOM 769 N N . LEU A 1 95 ? -5.595 -3.045 5.671 1.00 98.75 95 LEU A N 1
ATOM 770 C CA . LEU A 1 95 ? -4.893 -3.318 6.928 1.00 98.75 95 LEU A CA 1
ATOM 771 C C . LEU A 1 95 ? -5.275 -2.332 8.036 1.00 98.75 95 LEU A C 1
ATOM 773 O O . LEU A 1 95 ? -5.556 -2.751 9.156 1.00 98.75 95 LEU A O 1
ATOM 777 N N . LEU A 1 96 ? -5.353 -1.035 7.738 1.00 98.75 96 LEU A N 1
ATOM 778 C CA . LEU A 1 96 ? -5.735 -0.017 8.719 1.00 98.75 96 LEU A CA 1
ATOM 779 C C . LEU A 1 96 ? -7.207 -0.140 9.153 1.00 98.75 96 LEU A C 1
ATOM 781 O O . LEU A 1 96 ? -7.519 0.033 10.334 1.00 98.75 96 LEU A O 1
ATOM 785 N N . GLU A 1 97 ? -8.123 -0.491 8.243 1.00 98.25 97 GLU A N 1
ATOM 786 C CA . GLU A 1 97 ? -9.515 -0.798 8.602 1.00 98.25 97 GLU A CA 1
ATOM 787 C C . GLU A 1 97 ? -9.580 -2.010 9.545 1.00 98.25 97 GLU A C 1
ATOM 789 O O . GLU A 1 97 ? -10.231 -1.938 10.592 1.00 98.25 97 GLU A O 1
ATOM 794 N N . ALA A 1 98 ? -8.848 -3.085 9.237 1.00 98.19 98 ALA A N 1
ATOM 795 C CA . ALA A 1 98 ? -8.758 -4.264 10.098 1.00 98.19 98 ALA A CA 1
ATOM 796 C C . ALA A 1 98 ? -8.138 -3.942 11.467 1.00 98.19 98 ALA A C 1
ATOM 798 O O . ALA A 1 98 ? -8.644 -4.379 12.505 1.00 98.19 98 ALA A O 1
ATOM 799 N N . ALA A 1 99 ? -7.068 -3.143 11.485 1.00 98.25 99 ALA A N 1
ATOM 800 C CA . ALA A 1 99 ? -6.393 -2.687 12.693 1.00 98.25 99 ALA A CA 1
ATOM 801 C C . ALA A 1 99 ? -7.355 -1.943 13.617 1.00 98.25 99 ALA A C 1
ATOM 803 O O . ALA A 1 99 ? -7.424 -2.243 14.808 1.00 98.25 99 ALA A O 1
ATOM 804 N N . ARG A 1 100 ? -8.153 -1.025 13.064 1.00 96.81 100 ARG A N 1
ATOM 805 C CA . ARG A 1 100 ? -9.148 -0.271 13.827 1.00 96.81 100 ARG A CA 1
ATOM 806 C C . ARG A 1 100 ? -10.252 -1.163 14.390 1.00 96.81 100 ARG A C 1
ATOM 808 O O . ARG A 1 100 ? -10.674 -0.949 15.522 1.00 96.81 100 ARG A O 1
ATOM 815 N N . ILE A 1 101 ? -10.729 -2.137 13.614 1.00 95.00 101 ILE A N 1
ATOM 816 C CA . ILE A 1 101 ? -11.805 -3.048 14.032 1.00 95.00 101 ILE A CA 1
ATOM 817 C C . ILE A 1 101 ? -11.337 -3.981 15.157 1.00 95.00 101 ILE A C 1
ATOM 819 O O . ILE A 1 101 ? -12.081 -4.215 16.108 1.00 95.00 101 ILE A O 1
ATOM 823 N N . HIS A 1 102 ? -10.110 -4.497 15.069 1.00 93.75 102 HIS A N 1
ATOM 824 C CA . HIS A 1 102 ? -9.576 -5.474 16.024 1.00 93.75 102 HIS A CA 1
ATOM 825 C C . HIS A 1 102 ? -8.701 -4.883 17.126 1.00 93.75 102 HIS A C 1
ATOM 827 O O . HIS A 1 102 ? -8.260 -5.626 18.001 1.00 93.75 102 HIS A O 1
ATOM 833 N N . HIS A 1 103 ? -8.408 -3.584 17.072 1.00 95.31 103 HIS A N 1
ATOM 834 C CA . HIS A 1 103 ? -7.337 -2.969 17.859 1.00 95.31 103 HIS A CA 1
ATOM 835 C C . HIS A 1 103 ? -6.001 -3.721 17.695 1.00 95.31 103 HIS A C 1
ATOM 837 O O . HIS A 1 103 ? -5.253 -3.920 18.653 1.00 95.31 103 HIS A O 1
ATOM 843 N N . SER A 1 104 ? -5.724 -4.181 16.469 1.00 97.62 104 SER A N 1
ATOM 844 C CA . SER A 1 104 ? -4.529 -4.963 16.148 1.00 97.62 104 SER A CA 1
ATOM 845 C C . SER A 1 104 ? -3.372 -4.040 15.791 1.00 97.62 104 SER A C 1
ATOM 847 O O . SER A 1 104 ? -3.345 -3.447 14.711 1.00 97.62 104 SER A O 1
ATOM 849 N N . ARG A 1 105 ? -2.386 -3.967 16.689 1.00 97.50 105 ARG A N 1
ATOM 850 C CA . ARG A 1 105 ? -1.140 -3.226 16.448 1.00 97.50 105 ARG A CA 1
ATOM 851 C C . ARG A 1 105 ? -0.341 -3.806 15.282 1.00 97.50 105 ARG A C 1
ATOM 853 O O . ARG A 1 105 ? 0.336 -3.066 14.586 1.00 97.50 105 ARG A O 1
ATOM 860 N N . GLU A 1 106 ? -0.427 -5.113 15.055 1.00 97.81 106 GLU A N 1
ATOM 861 C CA . GLU A 1 106 ? 0.264 -5.770 13.945 1.00 97.81 106 GLU A CA 1
ATOM 862 C C . GLU A 1 106 ? -0.248 -5.267 12.591 1.00 97.81 106 GLU A C 1
ATOM 864 O O . GLU A 1 106 ? 0.544 -4.853 11.747 1.00 97.81 106 GLU A O 1
ATOM 869 N N . TYR A 1 107 ? -1.571 -5.223 12.407 1.00 98.56 107 TYR A N 1
ATOM 870 C CA . TYR A 1 107 ? -2.165 -4.693 11.178 1.00 98.56 107 TYR A CA 1
ATOM 871 C C . TYR A 1 107 ? -1.890 -3.199 11.011 1.00 98.56 107 TYR A C 1
ATOM 873 O O . TYR A 1 107 ? -1.650 -2.742 9.897 1.00 98.56 107 TYR A O 1
ATOM 881 N N . GLU A 1 108 ? -1.883 -2.442 12.113 1.00 98.56 108 GLU A N 1
ATOM 882 C CA . GLU A 1 108 ? -1.531 -1.024 12.081 1.00 98.56 108 GLU A CA 1
ATOM 883 C C . GLU A 1 108 ? -0.099 -0.814 11.578 1.00 98.56 108 GLU A C 1
ATOM 885 O O . GLU A 1 108 ? 0.116 -0.029 10.656 1.00 98.56 108 GLU A O 1
ATOM 890 N N . ILE A 1 109 ? 0.863 -1.557 12.136 1.00 98.44 109 ILE A N 1
ATOM 891 C CA . ILE A 1 109 ? 2.266 -1.502 11.718 1.00 98.44 109 ILE A CA 1
ATOM 892 C C . ILE A 1 109 ? 2.398 -1.911 10.250 1.00 98.44 109 ILE A C 1
ATOM 894 O O . ILE A 1 109 ? 3.033 -1.184 9.494 1.00 98.44 109 ILE A O 1
ATOM 898 N N . LYS A 1 110 ? 1.770 -3.012 9.812 1.00 98.31 110 LYS A N 1
ATOM 899 C CA . LYS A 1 110 ? 1.813 -3.432 8.399 1.00 98.31 110 LYS A CA 1
ATOM 900 C C . LYS A 1 110 ? 1.276 -2.338 7.464 1.00 98.31 110 LYS A C 1
ATOM 902 O O . LYS A 1 110 ? 1.938 -1.990 6.490 1.00 98.31 110 LYS A O 1
ATOM 907 N N . GLY A 1 111 ? 0.122 -1.746 7.782 1.00 98.44 111 GLY A N 1
ATOM 908 C CA . GLY A 1 111 ? -0.460 -0.662 6.984 1.00 98.44 111 GLY A CA 1
ATOM 909 C C . GLY A 1 111 ? 0.435 0.581 6.920 1.00 98.44 111 GLY A C 1
ATOM 910 O O . GLY A 1 111 ? 0.628 1.154 5.848 1.00 98.44 111 GLY A O 1
ATOM 911 N N . LEU A 1 112 ? 1.038 0.975 8.047 1.00 98.38 112 LEU A N 1
ATOM 912 C CA . LEU A 1 112 ? 1.994 2.087 8.100 1.00 98.38 112 LEU A CA 1
ATOM 913 C C . LEU A 1 112 ? 3.294 1.791 7.355 1.00 98.38 112 LEU A C 1
ATOM 915 O O . LEU A 1 112 ? 3.840 2.694 6.722 1.00 98.38 112 LEU A O 1
ATOM 919 N N . THR A 1 113 ? 3.789 0.556 7.412 1.00 98.19 113 THR A N 1
ATOM 920 C CA . THR A 1 113 ? 4.971 0.123 6.661 1.00 98.19 113 THR A CA 1
ATOM 921 C C . THR A 1 113 ? 4.761 0.331 5.166 1.00 98.19 113 THR A C 1
ATOM 923 O O . THR A 1 113 ? 5.612 0.957 4.540 1.00 98.19 113 THR A O 1
ATOM 926 N N . ILE A 1 114 ? 3.607 -0.068 4.619 1.00 98.50 114 ILE A N 1
ATOM 927 C CA . ILE A 1 114 ? 3.289 0.157 3.201 1.00 98.50 114 ILE A CA 1
ATOM 928 C C . ILE A 1 114 ? 3.262 1.657 2.873 1.00 98.50 114 ILE A C 1
ATOM 930 O O . ILE A 1 114 ? 3.903 2.091 1.918 1.00 98.50 114 ILE A O 1
ATOM 934 N N . LEU A 1 115 ? 2.571 2.482 3.675 1.00 97.06 115 LEU A N 1
ATOM 935 C CA . LEU A 1 115 ? 2.486 3.930 3.419 1.00 97.06 115 LEU A CA 1
ATOM 936 C C . LEU A 1 115 ? 3.852 4.623 3.485 1.00 97.06 115 LEU A C 1
ATOM 938 O O . LEU A 1 115 ? 4.140 5.507 2.678 1.00 97.06 115 LEU A O 1
ATOM 942 N N . ARG A 1 116 ? 4.705 4.229 4.435 1.00 95.94 116 ARG A N 1
ATOM 943 C CA . ARG A 1 116 ? 6.063 4.768 4.565 1.00 95.94 116 ARG A CA 1
ATOM 944 C C . ARG A 1 116 ? 6.958 4.311 3.419 1.00 95.94 116 ARG A C 1
ATOM 946 O O . ARG A 1 116 ? 7.700 5.138 2.901 1.00 95.94 116 ARG A O 1
ATOM 953 N N . ALA A 1 117 ? 6.868 3.047 3.006 1.00 96.44 117 ALA A N 1
ATOM 954 C CA . ALA A 1 117 ? 7.601 2.536 1.854 1.00 96.44 117 ALA A CA 1
ATOM 955 C C . ALA A 1 117 ? 7.177 3.265 0.570 1.00 96.44 117 ALA A C 1
ATOM 957 O O . ALA A 1 117 ? 8.031 3.755 -0.162 1.00 96.44 117 ALA A O 1
ATOM 958 N N . ALA A 1 118 ? 5.872 3.462 0.353 1.00 94.50 118 ALA A N 1
ATOM 959 C CA . ALA A 1 118 ? 5.359 4.242 -0.771 1.00 94.50 118 ALA A CA 1
ATOM 960 C C . ALA A 1 118 ? 5.896 5.685 -0.760 1.00 94.50 118 ALA A C 1
ATOM 962 O O . ALA A 1 118 ? 6.277 6.208 -1.804 1.00 94.50 118 ALA A O 1
ATOM 963 N N . ALA A 1 119 ? 5.982 6.324 0.414 1.00 92.44 119 ALA A N 1
ATOM 964 C CA . ALA A 1 119 ? 6.485 7.693 0.561 1.00 92.44 119 ALA A CA 1
ATOM 965 C C . ALA A 1 119 ? 7.958 7.879 0.148 1.00 92.44 119 ALA A C 1
ATOM 967 O O . ALA A 1 119 ? 8.345 9.001 -0.179 1.00 92.44 119 ALA A O 1
ATOM 968 N N . LEU A 1 120 ? 8.770 6.814 0.122 1.00 93.44 120 LEU A N 1
ATOM 969 C CA . LEU A 1 120 ? 10.155 6.870 -0.371 1.00 93.44 120 LEU A CA 1
ATOM 970 C C . LEU A 1 120 ? 10.239 7.124 -1.882 1.00 93.44 120 LEU A C 1
ATOM 972 O O . LEU A 1 120 ? 11.273 7.575 -2.367 1.00 93.44 120 LEU A O 1
ATOM 976 N N . HIS A 1 121 ? 9.138 6.895 -2.595 1.00 91.56 121 HIS A N 1
ATOM 977 C CA . HIS A 1 121 ? 9.017 7.023 -4.047 1.00 91.56 121 HIS A CA 1
ATOM 978 C C . HIS A 1 121 ? 8.289 8.305 -4.468 1.00 91.56 121 HIS A C 1
ATOM 980 O O . HIS A 1 121 ? 7.704 8.429 -5.548 1.00 91.56 121 HIS A O 1
ATOM 986 N N . HIS A 1 122 ? 8.283 9.286 -3.571 1.00 87.38 122 HIS A N 1
ATOM 987 C CA . HIS A 1 122 ? 7.800 10.632 -3.832 1.00 87.38 122 HIS A CA 1
ATOM 988 C C . HIS A 1 122 ? 8.815 11.420 -4.672 1.00 87.38 122 HIS A C 1
ATOM 990 O O . HIS A 1 122 ? 10.016 11.385 -4.408 1.00 87.38 122 HIS A O 1
ATOM 996 N N . HIS A 1 123 ? 8.331 12.169 -5.671 1.00 83.38 123 HIS A N 1
ATOM 997 C CA . HIS A 1 123 ? 9.188 12.915 -6.600 1.00 83.38 123 HIS A CA 1
ATOM 998 C C . HIS A 1 123 ? 8.775 14.380 -6.718 1.00 83.38 123 HIS A C 1
ATOM 1000 O O . HIS A 1 123 ? 7.689 14.709 -7.195 1.00 83.38 123 HIS A O 1
ATOM 1006 N N . GLY A 1 124 ? 9.702 15.279 -6.385 1.00 76.44 124 GLY A N 1
ATOM 1007 C CA . GLY A 1 124 ? 9.543 16.721 -6.589 1.00 76.44 124 GLY A CA 1
ATOM 1008 C C . GLY A 1 124 ? 8.456 17.364 -5.721 1.00 76.44 124 GLY A C 1
ATOM 1009 O O . GLY A 1 124 ? 8.032 16.829 -4.707 1.00 76.44 124 GLY A O 1
ATOM 1010 N N . GLU A 1 125 ? 8.007 18.560 -6.096 1.00 78.31 125 GLU A N 1
ATOM 1011 C CA . GLU A 1 125 ? 7.027 19.337 -5.314 1.00 78.31 125 GLU A CA 1
ATOM 1012 C C . GLU A 1 125 ? 5.561 18.929 -5.557 1.00 78.31 125 GLU A C 1
ATOM 1014 O O . GLU A 1 125 ? 4.663 19.387 -4.855 1.00 78.31 125 GLU A O 1
ATOM 1019 N N . TYR A 1 126 ? 5.308 18.062 -6.541 1.00 70.69 126 TYR A N 1
ATOM 1020 C CA . TYR A 1 126 ? 3.967 17.771 -7.064 1.00 70.69 126 TYR A CA 1
ATOM 1021 C C . TYR A 1 126 ? 3.343 16.473 -6.531 1.00 70.69 126 TYR A C 1
ATOM 1023 O O . TYR A 1 126 ? 2.325 16.019 -7.054 1.00 70.69 126 TYR A O 1
ATOM 1031 N N . GLY A 1 127 ? 3.917 15.881 -5.483 1.00 74.19 127 GLY A N 1
ATOM 1032 C CA . GLY A 1 127 ? 3.347 14.693 -4.844 1.00 74.19 127 GLY A CA 1
ATOM 1033 C C . GLY A 1 127 ? 3.840 13.376 -5.448 1.00 74.19 127 GLY A C 1
ATOM 1034 O O . GLY A 1 127 ? 4.950 13.277 -5.967 1.00 74.19 127 GLY A O 1
ATOM 1035 N N . PHE A 1 128 ? 3.012 12.339 -5.342 1.00 79.56 128 PHE A N 1
ATOM 1036 C CA . PHE A 1 128 ? 3.302 11.010 -5.881 1.00 79.56 128 PHE A CA 1
ATOM 1037 C C . PHE A 1 128 ? 3.203 11.023 -7.411 1.00 79.56 128 PHE A C 1
ATOM 1039 O O . PHE A 1 128 ? 2.110 10.962 -7.976 1.00 79.56 128 PHE A O 1
ATOM 1046 N N . LEU A 1 129 ? 4.352 11.161 -8.079 1.00 78.00 129 LEU A N 1
ATOM 1047 C CA . LEU A 1 129 ? 4.454 11.149 -9.545 1.00 78.00 129 LEU A CA 1
ATOM 1048 C C . LEU A 1 129 ? 4.713 9.755 -10.121 1.00 78.00 129 LEU A C 1
ATOM 1050 O O . LEU A 1 129 ? 4.522 9.559 -11.317 1.00 78.00 129 LEU A O 1
ATOM 1054 N N . THR A 1 130 ? 5.162 8.818 -9.289 1.00 85.12 130 THR A N 1
ATOM 1055 C CA . THR A 1 130 ? 5.401 7.432 -9.687 1.00 85.12 130 THR A CA 1
ATOM 1056 C C . THR A 1 130 ? 4.082 6.665 -9.744 1.00 85.12 130 THR A C 1
ATOM 1058 O O . THR A 1 130 ? 3.195 6.873 -8.910 1.00 85.12 130 THR A O 1
ATOM 1061 N N . GLU A 1 131 ? 3.935 5.808 -10.746 1.00 87.44 131 GLU A N 1
ATOM 1062 C CA . GLU A 1 131 ? 2.817 4.864 -10.849 1.00 87.44 131 GLU A CA 1
ATOM 1063 C C . GLU A 1 131 ? 3.082 3.608 -10.023 1.00 87.44 131 GLU A C 1
ATOM 1065 O O . GLU A 1 131 ? 2.218 3.135 -9.282 1.00 87.44 131 GLU A O 1
ATOM 1070 N N . GLY A 1 132 ? 4.310 3.113 -10.100 1.00 92.19 132 GLY A N 1
ATOM 1071 C CA . GLY A 1 132 ? 4.750 1.919 -9.412 1.00 92.19 132 GLY A CA 1
ATOM 1072 C C . GLY A 1 132 ? 6.263 1.823 -9.375 1.00 92.19 132 GLY A C 1
ATOM 1073 O O . GLY A 1 132 ? 6.979 2.620 -9.979 1.00 92.19 132 GLY A O 1
ATOM 1074 N N . VAL A 1 133 ? 6.739 0.830 -8.645 1.00 95.25 133 VAL A N 1
ATOM 1075 C CA . VAL A 1 133 ? 8.154 0.576 -8.416 1.00 95.25 133 VAL A CA 1
ATOM 1076 C C . VAL A 1 133 ? 8.522 -0.702 -9.149 1.00 95.25 133 VAL A C 1
ATOM 1078 O O . VAL A 1 133 ? 7.960 -1.761 -8.876 1.00 95.25 133 VAL A O 1
ATOM 1081 N N . ASP A 1 134 ? 9.453 -0.593 -10.089 1.00 96.06 134 ASP A N 1
ATOM 1082 C CA . ASP A 1 134 ? 9.909 -1.694 -10.931 1.00 96.06 134 ASP A CA 1
ATOM 1083 C C . ASP A 1 134 ? 11.375 -2.007 -10.619 1.00 96.06 134 ASP A C 1
ATOM 1085 O O . ASP A 1 134 ? 12.290 -1.283 -11.017 1.00 96.06 134 ASP A O 1
ATOM 1089 N N . TRP A 1 135 ? 11.607 -3.089 -9.879 1.00 95.94 135 TRP A N 1
ATOM 1090 C CA . TRP A 1 135 ? 12.949 -3.497 -9.461 1.00 95.94 135 TRP A CA 1
ATOM 1091 C C . TRP A 1 135 ? 13.625 -4.457 -10.429 1.00 95.94 135 TRP A C 1
ATOM 1093 O O . TRP A 1 135 ? 14.816 -4.688 -10.277 1.00 95.94 135 TRP A O 1
ATOM 1103 N N . ASN A 1 136 ? 12.920 -5.073 -11.376 1.00 95.25 136 ASN A N 1
ATOM 1104 C CA . ASN A 1 136 ? 13.473 -6.115 -12.252 1.00 95.25 136 ASN A CA 1
ATOM 1105 C C . ASN A 1 136 ? 13.420 -5.739 -13.741 1.00 95.25 136 ASN A C 1
ATOM 1107 O O . ASN A 1 136 ? 13.821 -6.544 -14.584 1.00 95.25 136 ASN A O 1
ATOM 1111 N N . ASN A 1 137 ? 13.006 -4.505 -14.046 1.00 94.31 137 ASN A N 1
ATOM 1112 C CA . ASN A 1 137 ? 12.861 -3.955 -15.387 1.00 94.31 137 ASN A CA 1
ATOM 1113 C C . ASN A 1 137 ? 11.782 -4.694 -16.201 1.00 94.31 137 ASN A C 1
ATOM 1115 O O . ASN A 1 137 ? 11.932 -4.867 -17.415 1.00 94.31 137 ASN A O 1
ATOM 1119 N N . HIS A 1 138 ? 10.694 -5.116 -15.542 1.00 93.62 138 HIS A N 1
ATOM 1120 C CA . HIS A 1 138 ? 9.535 -5.725 -16.201 1.00 93.62 138 HIS A CA 1
ATOM 1121 C C . HIS A 1 138 ? 8.906 -4.761 -17.211 1.00 93.62 138 HIS A C 1
ATOM 1123 O O . HIS A 1 138 ? 8.606 -5.146 -18.341 1.00 93.62 138 HIS A O 1
ATOM 1129 N N . ASN A 1 139 ? 8.782 -3.479 -16.847 1.00 90.94 139 ASN A N 1
ATOM 1130 C CA . ASN A 1 139 ? 8.209 -2.457 -17.727 1.00 90.94 139 ASN A CA 1
ATOM 1131 C C . ASN A 1 139 ? 9.138 -2.131 -18.908 1.00 90.94 139 ASN A C 1
ATOM 1133 O O . ASN A 1 139 ? 8.718 -1.534 -19.900 1.00 90.94 139 ASN A O 1
ATOM 1137 N N . GLY A 1 140 ? 10.407 -2.532 -18.821 1.00 92.50 140 GLY A N 1
ATOM 1138 C CA . GLY A 1 140 ? 11.458 -2.141 -19.743 1.00 92.50 140 GLY A CA 1
ATOM 1139 C C . GLY A 1 140 ? 11.982 -0.729 -19.472 1.00 92.50 140 GLY A C 1
ATOM 1140 O O . GLY A 1 140 ? 11.455 0.033 -18.668 1.00 92.50 140 GLY A O 1
ATOM 1141 N N . GLN A 1 141 ? 13.046 -0.358 -20.184 1.00 92.12 141 GLN A N 1
ATOM 1142 C CA . GLN A 1 141 ? 13.750 0.904 -19.931 1.00 92.12 141 GLN A CA 1
ATOM 1143 C C . GLN A 1 141 ? 13.172 2.088 -20.729 1.00 92.12 141 GLN A C 1
ATOM 1145 O O . GLN A 1 141 ? 13.303 3.248 -20.335 1.00 92.12 141 GLN A O 1
ATOM 1150 N N . TRP A 1 142 ? 12.554 1.818 -21.882 1.00 93.88 142 TRP A N 1
ATOM 1151 C CA . TRP A 1 142 ? 12.135 2.841 -22.842 1.00 93.88 142 TRP A CA 1
ATOM 1152 C C . TRP A 1 142 ? 10.737 2.555 -23.367 1.00 93.88 142 TRP A C 1
ATOM 1154 O O . TRP A 1 142 ? 10.462 1.441 -23.807 1.00 93.88 142 TRP A O 1
ATOM 1164 N N . ARG A 1 143 ? 9.909 3.596 -23.446 1.00 90.88 143 ARG A N 1
ATOM 1165 C CA . ARG A 1 143 ? 8.648 3.590 -24.195 1.00 90.88 143 ARG A CA 1
ATOM 1166 C C . ARG A 1 143 ? 8.725 4.548 -25.372 1.00 90.88 143 ARG A C 1
ATOM 1168 O O . ARG A 1 143 ? 9.482 5.520 -25.343 1.00 90.88 143 ARG A O 1
ATOM 1175 N N . GLU A 1 144 ? 7.940 4.283 -26.405 1.00 92.88 144 GLU A N 1
ATOM 1176 C CA . GLU A 1 144 ? 7.809 5.185 -27.544 1.00 92.88 144 GLU A CA 1
ATOM 1177 C C . GLU A 1 144 ? 6.569 6.068 -27.380 1.00 92.88 144 GLU A C 1
ATOM 1179 O O . GLU A 1 144 ? 5.467 5.568 -27.177 1.00 92.88 144 GLU A O 1
ATOM 1184 N N . VAL A 1 145 ? 6.751 7.385 -27.466 1.00 89.56 145 VAL A N 1
ATOM 1185 C CA . VAL A 1 145 ? 5.668 8.377 -27.472 1.00 89.56 145 VAL A CA 1
ATOM 1186 C C . VAL A 1 145 ? 5.945 9.343 -28.614 1.00 89.56 145 VAL A C 1
ATOM 1188 O O . VAL A 1 145 ? 7.028 9.928 -28.679 1.00 89.56 145 VAL A O 1
ATOM 1191 N N . ASP A 1 146 ? 5.001 9.478 -29.544 1.00 92.62 146 ASP A N 1
ATOM 1192 C CA . ASP A 1 146 ? 5.131 10.323 -30.741 1.00 92.62 146 ASP A CA 1
ATOM 1193 C C . ASP A 1 146 ? 6.436 10.077 -31.530 1.00 92.62 146 ASP A C 1
ATOM 1195 O O . ASP A 1 146 ? 7.120 11.010 -31.962 1.00 92.62 146 ASP A O 1
ATOM 1199 N N . GLY A 1 147 ? 6.823 8.802 -31.680 1.00 94.50 147 GLY A N 1
ATOM 1200 C CA . GLY A 1 147 ? 8.045 8.389 -32.380 1.00 94.50 147 GLY A CA 1
ATOM 1201 C C . GLY A 1 147 ? 9.348 8.694 -31.630 1.00 94.50 147 GLY A C 1
ATOM 1202 O O . GLY A 1 147 ? 10.431 8.610 -32.213 1.00 94.50 147 GLY A O 1
ATOM 1203 N N . LYS A 1 148 ? 9.276 9.079 -30.350 1.00 94.25 148 LYS A N 1
ATOM 1204 C CA . LYS A 1 148 ? 10.440 9.358 -29.501 1.00 94.25 148 LYS A CA 1
ATOM 1205 C C . LYS A 1 148 ? 10.549 8.331 -28.389 1.00 94.25 148 LYS A C 1
ATOM 1207 O O . LYS A 1 148 ? 9.565 8.021 -27.725 1.00 94.25 148 LYS A O 1
ATOM 1212 N N . LYS A 1 149 ? 11.774 7.869 -28.134 1.00 93.94 149 LYS A N 1
ATOM 1213 C CA . LYS A 1 149 ? 12.083 7.068 -26.948 1.00 93.94 149 LYS A CA 1
ATOM 1214 C C . LYS A 1 149 ? 12.125 7.965 -25.720 1.00 93.94 149 LYS A C 1
ATOM 1216 O O . LYS A 1 149 ? 12.931 8.892 -25.656 1.00 93.94 149 LYS A O 1
ATOM 1221 N N . ILE A 1 150 ? 11.265 7.666 -24.761 1.00 92.44 150 ILE A N 1
ATOM 1222 C CA . ILE A 1 150 ? 11.195 8.316 -23.457 1.00 92.44 150 ILE A CA 1
ATOM 1223 C C . ILE A 1 150 ? 11.519 7.251 -22.406 1.00 92.44 150 ILE A C 1
ATOM 1225 O O . ILE A 1 150 ? 11.033 6.123 -22.542 1.00 92.44 150 ILE A O 1
ATOM 1229 N N . PRO A 1 151 ? 12.346 7.554 -21.391 1.00 93.25 151 PRO A N 1
ATOM 1230 C CA . PRO A 1 151 ? 12.610 6.592 -20.335 1.00 93.25 151 PRO A CA 1
ATOM 1231 C C . PRO A 1 151 ? 11.333 6.248 -19.568 1.00 93.25 151 PRO A C 1
ATOM 1233 O O . PRO A 1 151 ? 10.511 7.130 -19.301 1.00 93.25 151 PRO A O 1
ATOM 1236 N N . ILE A 1 152 ? 11.182 4.971 -19.226 1.00 93.31 152 ILE A N 1
ATOM 1237 C CA . ILE A 1 152 ? 10.078 4.494 -18.391 1.00 93.31 152 ILE A CA 1
ATOM 1238 C C . ILE A 1 152 ? 10.326 4.858 -16.937 1.00 93.31 152 ILE A C 1
ATOM 1240 O O . ILE A 1 152 ? 9.400 5.336 -16.296 1.00 93.31 152 ILE A O 1
ATOM 1244 N N . HIS A 1 153 ? 11.552 4.714 -16.435 1.00 93.69 153 HIS A N 1
ATOM 1245 C CA . HIS A 1 153 ? 11.863 5.059 -15.051 1.00 93.69 153 HIS A CA 1
ATOM 1246 C C . HIS A 1 153 ? 12.309 6.514 -14.887 1.00 93.69 153 HIS A C 1
ATOM 1248 O O . HIS A 1 153 ? 12.912 7.119 -15.786 1.00 93.69 153 HIS A O 1
ATOM 1254 N N . VAL A 1 154 ? 12.036 7.089 -13.717 1.00 90.38 154 VAL A N 1
ATOM 1255 C CA . VAL A 1 154 ? 12.485 8.434 -13.341 1.00 90.38 154 VAL A CA 1
ATOM 1256 C C . VAL A 1 154 ? 14.009 8.531 -13.461 1.00 90.38 154 VAL A C 1
ATOM 1258 O O . VAL A 1 154 ? 14.752 7.666 -13.013 1.00 90.38 154 VAL A O 1
ATOM 1261 N N . GLY A 1 155 ? 14.502 9.583 -14.119 1.00 89.62 155 GLY A N 1
ATOM 1262 C CA . GLY A 1 155 ? 15.941 9.771 -14.344 1.00 89.62 155 GLY A CA 1
ATOM 1263 C C . GLY A 1 155 ? 16.569 8.827 -15.381 1.00 89.62 155 GLY A C 1
ATOM 1264 O O . GLY A 1 155 ? 17.768 8.928 -15.630 1.00 89.62 155 GLY A O 1
ATOM 1265 N N . GLY A 1 156 ? 15.787 7.952 -16.024 1.00 91.69 156 GLY A N 1
ATOM 1266 C CA . GLY A 1 156 ? 16.266 7.026 -17.055 1.00 91.69 156 GLY A CA 1
ATOM 1267 C C . GLY A 1 156 ? 17.165 5.901 -16.547 1.00 91.69 156 GLY A C 1
ATOM 1268 O O . GLY A 1 156 ? 17.973 5.361 -17.308 1.00 91.69 156 GLY A O 1
ATOM 1269 N N . VAL A 1 157 ? 17.024 5.564 -15.266 1.00 94.56 157 VAL A N 1
ATOM 1270 C CA . VAL A 1 157 ? 17.631 4.379 -14.651 1.00 94.56 157 VAL A CA 1
ATOM 1271 C C . VAL A 1 157 ? 17.006 3.088 -15.201 1.00 94.56 157 VAL A C 1
ATOM 1273 O O . VAL A 1 157 ? 16.048 3.133 -15.966 1.00 94.56 157 VAL A O 1
ATOM 1276 N N . VAL A 1 158 ? 17.600 1.938 -14.869 1.00 95.62 158 VAL A N 1
ATOM 1277 C CA . VAL A 1 158 ? 17.120 0.613 -15.316 1.00 95.62 158 VAL A CA 1
ATOM 1278 C C . VAL A 1 158 ? 16.063 0.039 -14.368 1.00 95.62 158 VAL A C 1
ATOM 1280 O O . VAL A 1 158 ? 15.189 -0.696 -14.810 1.00 95.62 158 VAL A O 1
ATOM 1283 N N . TYR A 1 159 ? 16.159 0.367 -13.080 1.00 96.56 159 TYR A N 1
ATOM 1284 C CA . TYR A 1 159 ? 15.253 -0.082 -12.028 1.00 96.56 159 TYR A CA 1
ATOM 1285 C C . TYR A 1 159 ? 14.857 1.124 -11.184 1.00 96.56 159 TYR A C 1
ATOM 1287 O O . TYR A 1 159 ? 15.703 1.979 -10.910 1.00 96.56 159 TYR A O 1
ATOM 1295 N N . GLY A 1 160 ? 13.603 1.183 -10.759 1.00 95.12 160 GLY A N 1
ATOM 1296 C CA . GLY A 1 160 ? 13.100 2.220 -9.875 1.00 95.12 160 GLY A CA 1
ATOM 1297 C C . GLY A 1 160 ? 11.698 2.667 -10.249 1.00 95.12 160 GLY A C 1
ATOM 1298 O O . GLY A 1 160 ? 10.874 1.893 -10.732 1.00 95.12 160 GLY A O 1
ATOM 1299 N N . ASP A 1 161 ? 11.439 3.942 -10.009 1.00 94.25 161 ASP A N 1
ATOM 1300 C CA . ASP A 1 161 ? 10.112 4.527 -10.127 1.00 94.25 161 ASP A CA 1
ATOM 1301 C C . ASP A 1 161 ? 9.639 4.668 -11.560 1.00 94.25 161 ASP A C 1
ATOM 1303 O O . ASP A 1 161 ? 10.285 5.330 -12.374 1.00 94.25 161 ASP A O 1
ATOM 1307 N N . VAL A 1 162 ? 8.476 4.096 -11.853 1.00 92.38 162 VAL A N 1
ATOM 1308 C CA . VAL A 1 162 ? 7.820 4.172 -13.153 1.00 92.38 162 VAL A CA 1
ATOM 1309 C C . VAL A 1 162 ? 7.218 5.567 -13.341 1.00 92.38 162 VAL A C 1
ATOM 1311 O O . VAL A 1 162 ? 6.295 5.996 -12.652 1.00 92.38 162 VAL A O 1
ATOM 1314 N N . ASN A 1 163 ? 7.730 6.280 -14.339 1.00 87.00 163 ASN A N 1
ATOM 1315 C CA . ASN A 1 163 ? 7.341 7.626 -14.748 1.00 87.00 163 ASN A CA 1
ATOM 1316 C C . ASN A 1 163 ? 6.084 7.596 -15.641 1.00 87.00 163 ASN A C 1
ATOM 1318 O O . ASN A 1 163 ? 6.120 8.007 -16.808 1.00 87.00 163 ASN A O 1
ATOM 1322 N N . TYR A 1 164 ? 4.972 7.050 -15.153 1.00 73.06 164 TYR A N 1
ATOM 1323 C CA . TYR A 1 164 ? 3.697 7.021 -15.878 1.00 73.06 164 TYR A CA 1
ATOM 1324 C C . TYR A 1 164 ? 2.707 8.046 -15.316 1.00 73.06 164 TYR A C 1
ATOM 1326 O O . TYR A 1 164 ? 2.621 8.295 -14.116 1.00 73.06 164 TYR A O 1
ATOM 1334 N N . THR A 1 165 ? 1.993 8.728 -16.211 1.00 63.50 165 THR A N 1
ATOM 1335 C CA . THR A 1 165 ? 1.410 10.043 -15.925 1.00 63.50 165 THR A CA 1
ATOM 1336 C C . THR A 1 165 ? -0.061 9.975 -15.523 1.00 63.50 165 THR A C 1
ATOM 1338 O O . THR A 1 165 ? -0.922 10.499 -16.233 1.00 63.50 165 THR A O 1
ATOM 1341 N N . GLN A 1 166 ? -0.349 9.432 -14.338 1.00 77.62 166 GLN A N 1
ATOM 1342 C CA . GLN A 1 166 ? -1.608 9.723 -13.638 1.00 77.62 166 GLN A CA 1
ATOM 1343 C C . GLN A 1 166 ? -1.401 10.298 -12.220 1.00 77.62 166 GLN A C 1
ATOM 1345 O O . GLN A 1 166 ? -2.026 9.820 -11.273 1.00 77.62 166 GLN A O 1
ATOM 1350 N N . PRO A 1 167 ? -0.596 11.374 -12.033 1.00 76.88 167 PRO A N 1
ATOM 1351 C CA . PRO A 1 167 ? -0.264 11.876 -10.698 1.00 76.88 167 PRO A CA 1
ATOM 1352 C C . PRO A 1 167 ? -1.483 12.200 -9.840 1.00 76.88 167 PRO A C 1
ATOM 1354 O O . PRO A 1 167 ? -1.488 11.933 -8.645 1.00 76.88 167 PRO A O 1
ATOM 1357 N N . PHE A 1 168 ? -2.536 12.767 -10.436 1.00 82.06 168 PHE A N 1
ATOM 1358 C CA . PHE A 1 168 ? -3.748 13.098 -9.692 1.00 82.06 168 PHE A CA 1
ATOM 1359 C C . PHE A 1 168 ? -4.376 11.857 -9.043 1.00 82.06 168 PHE A C 1
ATOM 1361 O O . PHE A 1 168 ? -4.693 11.892 -7.857 1.00 82.06 168 PHE A O 1
ATOM 1368 N N . LEU A 1 169 ? -4.494 10.755 -9.791 1.00 82.50 169 LEU A N 1
ATOM 1369 C CA . LEU A 1 169 ? -5.066 9.511 -9.281 1.00 82.50 169 LEU A CA 1
ATOM 1370 C C . LEU A 1 169 ? -4.147 8.870 -8.236 1.00 82.50 169 LEU A C 1
ATOM 1372 O O . LEU A 1 169 ? -4.618 8.549 -7.148 1.00 82.50 169 LEU A O 1
ATOM 1376 N N . ASN A 1 170 ? -2.837 8.803 -8.488 1.00 82.06 170 ASN A N 1
ATOM 1377 C CA . ASN A 1 170 ? -1.876 8.237 -7.530 1.00 82.06 170 ASN A CA 1
ATOM 1378 C C . ASN A 1 170 ? -1.915 8.981 -6.186 1.00 82.06 170 ASN A C 1
ATOM 1380 O O . ASN A 1 170 ? -1.978 8.368 -5.118 1.00 82.06 170 ASN A O 1
ATOM 1384 N N . ASN A 1 171 ? -1.971 10.316 -6.230 1.00 84.88 171 ASN A N 1
ATOM 1385 C CA . ASN A 1 171 ? -2.109 11.134 -5.028 1.00 84.88 171 ASN A CA 1
ATOM 1386 C C . ASN A 1 171 ? -3.457 10.910 -4.328 1.00 84.88 171 ASN A C 1
ATOM 1388 O O . ASN A 1 171 ? -3.486 10.840 -3.099 1.00 84.88 171 ASN A O 1
ATOM 1392 N N . MET A 1 172 ? -4.568 10.775 -5.063 1.00 87.50 172 MET A N 1
ATOM 1393 C CA . MET A 1 172 ? -5.870 10.456 -4.461 1.00 87.50 172 MET A CA 1
ATOM 1394 C C . MET A 1 172 ? -5.847 9.115 -3.722 1.00 87.50 172 MET A C 1
ATOM 1396 O O . MET A 1 172 ? -6.335 9.047 -2.591 1.00 87.50 172 MET A O 1
ATOM 1400 N N . HIS A 1 173 ? -5.255 8.080 -4.325 1.00 90.31 173 HIS A N 1
ATOM 1401 C CA . HIS A 1 173 ? -5.184 6.751 -3.722 1.00 90.31 173 HIS A CA 1
ATOM 1402 C C . HIS A 1 173 ? -4.370 6.751 -2.431 1.00 90.31 173 HIS A C 1
ATOM 1404 O O . HIS A 1 173 ? -4.869 6.253 -1.431 1.00 90.31 173 HIS A O 1
ATOM 1410 N N . ILE A 1 174 ? -3.189 7.380 -2.394 1.00 91.88 174 ILE A N 1
ATOM 1411 C CA . ILE A 1 174 ? -2.372 7.451 -1.166 1.00 91.88 174 ILE A CA 1
ATOM 1412 C C . ILE A 1 174 ? -2.994 8.362 -0.096 1.00 91.88 174 ILE A C 1
ATOM 1414 O O . ILE A 1 174 ? -2.889 8.096 1.107 1.00 91.88 174 ILE A O 1
ATOM 1418 N N . THR A 1 175 ? -3.677 9.433 -0.507 1.00 93.19 175 THR A N 1
ATOM 1419 C CA . THR A 1 175 ? -4.285 10.390 0.431 1.00 93.19 175 THR A CA 1
ATOM 1420 C C . THR A 1 175 ? -5.367 9.729 1.285 1.00 93.19 175 THR A C 1
ATOM 1422 O O . THR A 1 175 ? -5.463 10.013 2.477 1.00 93.19 175 THR A O 1
ATOM 1425 N N . ALA A 1 176 ? -6.167 8.828 0.714 1.00 95.44 176 ALA A N 1
ATOM 1426 C CA . ALA A 1 176 ? -7.294 8.212 1.408 1.00 95.44 176 ALA A CA 1
ATOM 1427 C C . ALA A 1 176 ? -6.911 7.383 2.665 1.00 95.44 176 ALA A C 1
ATOM 1429 O O . ALA A 1 176 ? -7.429 7.702 3.740 1.00 95.44 176 ALA A O 1
ATOM 1430 N N . PRO A 1 177 ? -6.015 6.375 2.605 1.00 97.38 177 PRO A N 1
ATOM 1431 C CA . PRO A 1 177 ? -5.564 5.644 3.791 1.00 97.38 177 PRO A CA 1
ATOM 1432 C C . PRO A 1 177 ? -4.761 6.532 4.749 1.00 97.38 177 PRO A C 1
ATOM 1434 O O . PRO A 1 177 ? -4.862 6.367 5.964 1.00 97.38 177 PRO A O 1
ATOM 1437 N N . THR A 1 178 ? -4.022 7.518 4.229 1.00 96.44 178 THR A N 1
ATOM 1438 C CA . THR A 1 178 ? -3.274 8.475 5.058 1.00 96.44 178 THR A CA 1
ATOM 1439 C C . THR A 1 178 ? -4.218 9.310 5.924 1.00 96.44 178 THR A C 1
ATOM 1441 O O . THR A 1 178 ? -4.048 9.375 7.141 1.00 96.44 178 THR A O 1
ATOM 1444 N N . LEU A 1 179 ? -5.252 9.916 5.331 1.00 96.69 179 LEU A N 1
ATOM 1445 C CA . LEU A 1 179 ? -6.251 10.685 6.078 1.00 96.69 179 LEU A CA 1
ATOM 1446 C C . LEU A 1 179 ? -7.026 9.796 7.046 1.00 96.69 179 LEU A C 1
ATOM 1448 O O . LEU A 1 179 ? -7.206 10.180 8.200 1.00 96.69 179 LEU A O 1
ATOM 1452 N N . PHE A 1 180 ? -7.415 8.592 6.616 1.00 97.81 180 PHE A N 1
ATOM 1453 C CA . PHE A 1 180 ? -8.055 7.624 7.502 1.00 97.81 180 PHE A CA 1
ATOM 1454 C C . PHE A 1 180 ? -7.212 7.377 8.759 1.00 97.81 180 PHE A C 1
ATOM 1456 O O . PHE A 1 180 ? -7.733 7.470 9.871 1.00 97.81 180 PHE A O 1
ATOM 1463 N N . TYR A 1 181 ? -5.908 7.138 8.603 1.00 98.19 181 TYR A N 1
ATOM 1464 C CA . TYR A 1 181 ? -5.007 6.932 9.731 1.00 98.19 181 TYR A CA 1
ATOM 1465 C C . TYR A 1 181 ? -4.945 8.154 10.659 1.00 98.19 181 TYR A C 1
ATOM 1467 O O . TYR A 1 181 ? -5.182 8.042 11.864 1.00 98.19 181 TYR A O 1
ATOM 1475 N N . LEU A 1 182 ? -4.676 9.337 10.100 1.00 96.69 182 LEU A N 1
ATOM 1476 C CA . LEU A 1 182 ? -4.511 10.577 10.868 1.00 96.69 182 LEU A CA 1
ATOM 1477 C C . LEU A 1 182 ? -5.788 10.998 11.616 1.00 96.69 182 LEU A C 1
ATOM 1479 O O . LEU A 1 182 ? -5.727 11.602 12.693 1.00 96.69 182 LEU A O 1
ATOM 1483 N N . GLU A 1 183 ? -6.956 10.707 11.050 1.00 95.81 183 GLU A N 1
ATOM 1484 C CA . GLU A 1 183 ? -8.243 11.064 11.641 1.00 95.81 183 GLU A CA 1
ATOM 1485 C C . GLU A 1 183 ? -8.744 10.031 12.648 1.00 95.81 183 GLU A C 1
ATOM 1487 O O . GLU A 1 183 ? -9.321 10.413 13.666 1.00 95.81 183 GLU A O 1
ATOM 1492 N N . GLN A 1 184 ? -8.546 8.741 12.369 1.00 96.88 184 GLN A N 1
ATOM 1493 C CA . GLN A 1 184 ? -9.225 7.666 13.095 1.00 96.88 184 GLN A CA 1
ATOM 1494 C C . GLN A 1 184 ? -8.323 6.896 14.060 1.00 96.88 184 GLN A C 1
ATOM 1496 O O . GLN A 1 184 ? -8.854 6.220 14.942 1.00 96.88 184 GLN A O 1
ATOM 1501 N N . MET A 1 185 ? -7.000 6.946 13.884 1.00 97.44 185 MET A N 1
ATOM 1502 C CA . MET A 1 185 ? -6.067 6.052 14.582 1.00 97.44 185 MET A CA 1
ATOM 1503 C C . MET A 1 185 ? -4.896 6.780 15.244 1.00 97.44 185 MET A C 1
ATOM 1505 O O . MET A 1 185 ? -4.503 6.402 16.345 1.00 97.44 185 MET A O 1
ATOM 1509 N N . ALA A 1 186 ? -4.363 7.835 14.621 1.00 97.31 186 ALA A N 1
ATOM 1510 C CA . ALA A 1 186 ? -3.216 8.561 15.154 1.00 97.31 186 ALA A CA 1
ATOM 1511 C C . ALA A 1 186 ? -3.490 9.121 16.562 1.00 97.31 186 ALA A C 1
ATOM 1513 O O . ALA A 1 186 ? -4.522 9.746 16.835 1.00 97.31 186 ALA A O 1
ATOM 1514 N N . SER A 1 187 ? -2.514 8.946 17.451 1.00 96.44 187 SER A N 1
ATOM 1515 C CA . SER A 1 187 ? -2.555 9.487 18.805 1.00 96.44 187 SER A CA 1
ATOM 1516 C C . SER A 1 187 ? -2.373 11.001 18.779 1.00 96.44 187 SER A C 1
ATOM 1518 O O . SER A 1 187 ? -1.510 11.534 18.080 1.00 96.44 187 SER A O 1
ATOM 1520 N N . ARG A 1 188 ? -3.188 11.703 19.571 1.00 95.88 188 ARG A N 1
ATOM 1521 C CA . ARG A 1 188 ? -3.218 13.1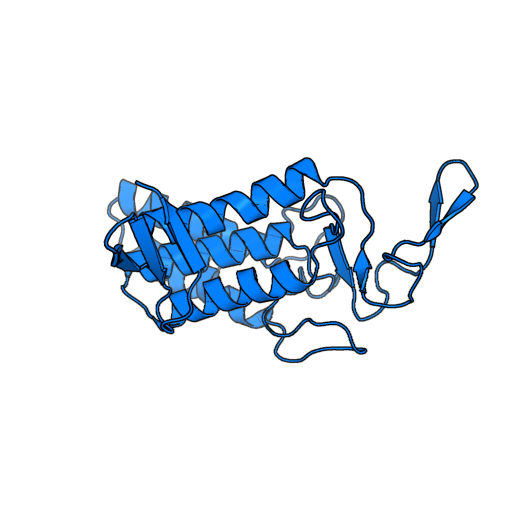67 19.659 1.00 95.88 188 ARG A CA 1
ATOM 1522 C C . ARG A 1 188 ? -2.679 13.618 21.006 1.00 95.88 188 ARG A C 1
ATOM 1524 O O . ARG A 1 188 ? -3.349 13.456 22.021 1.00 95.88 188 ARG A O 1
ATOM 1531 N N . ASN A 1 189 ? -1.504 14.238 20.995 1.00 95.38 189 ASN A N 1
ATOM 1532 C CA . ASN A 1 189 ? -0.858 14.777 22.186 1.00 95.38 189 ASN A CA 1
ATOM 1533 C C . ASN A 1 189 ? -0.997 16.307 22.208 1.00 95.38 189 ASN A C 1
ATOM 1535 O O . ASN A 1 189 ? -0.389 16.981 21.371 1.00 95.38 189 ASN A O 1
ATOM 1539 N N . PRO A 1 190 ? -1.807 16.881 23.120 1.00 94.31 190 PRO A N 1
ATOM 1540 C CA . PRO A 1 190 ? -1.964 18.328 23.233 1.00 94.31 190 PRO A CA 1
ATOM 1541 C C . PRO A 1 190 ? -0.634 19.035 23.520 1.00 94.31 190 PRO A C 1
ATOM 1543 O O . PRO A 1 190 ? 0.191 18.551 24.295 1.00 94.31 190 PRO A O 1
ATOM 1546 N N . MET A 1 191 ? -0.450 20.202 22.912 1.00 92.94 191 MET A N 1
ATOM 1547 C CA . MET A 1 191 ? 0.671 21.115 23.124 1.00 92.94 191 MET A CA 1
ATOM 1548 C C . MET A 1 191 ? 0.135 22.524 23.403 1.00 92.94 191 MET A C 1
ATOM 1550 O O . MET A 1 191 ? -1.031 22.806 23.147 1.00 92.94 191 MET A O 1
ATOM 1554 N N . GLU A 1 192 ? 0.991 23.430 23.885 1.00 91.50 192 GLU A N 1
ATOM 1555 C CA . GLU A 1 192 ? 0.609 24.820 24.198 1.00 91.50 192 GLU A CA 1
ATOM 1556 C C . GLU A 1 192 ? -0.052 25.549 23.010 1.00 91.50 192 GLU A C 1
ATOM 1558 O O . GLU A 1 192 ? -1.016 26.278 23.208 1.00 91.50 192 GLU A O 1
ATOM 1563 N N . ASN A 1 193 ? 0.412 25.294 21.779 1.00 89.81 193 ASN A N 1
ATOM 1564 C CA . ASN A 1 193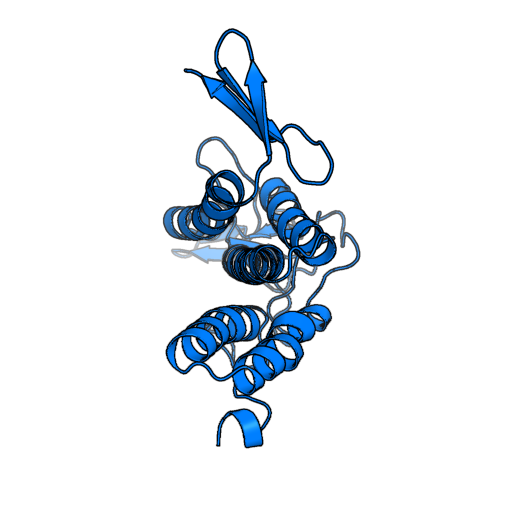 ? -0.068 25.949 20.553 1.00 89.81 193 ASN A CA 1
ATOM 1565 C C . ASN A 1 193 ? -0.510 24.954 19.465 1.00 89.81 193 ASN A C 1
ATOM 1567 O O . ASN A 1 193 ? -0.392 25.245 18.274 1.00 89.81 193 ASN A O 1
ATOM 1571 N N . GLY A 1 194 ? -0.977 23.760 19.844 1.00 93.19 194 GLY A N 1
ATOM 1572 C CA . GLY A 1 194 ? -1.435 22.787 18.853 1.00 93.19 194 GLY A CA 1
ATOM 1573 C C . GLY A 1 194 ? -1.594 21.370 19.377 1.00 93.19 194 GLY A C 1
ATOM 1574 O O . GLY A 1 194 ? -1.757 21.125 20.572 1.00 93.19 194 GLY A O 1
ATOM 1575 N N . CYS A 1 195 ? -1.521 20.417 18.457 1.00 95.00 195 CYS A N 1
ATOM 1576 C CA . CYS A 1 195 ? -1.588 18.995 18.740 1.00 95.00 195 CYS A CA 1
ATOM 1577 C C . CYS A 1 195 ? -0.501 18.253 17.962 1.00 95.00 195 CYS A C 1
ATOM 1579 O O . CYS A 1 195 ? -0.406 18.371 16.742 1.00 95.00 195 CYS A O 1
ATOM 1581 N N . LYS A 1 196 ? 0.311 17.470 18.669 1.00 96.25 196 LYS A N 1
ATOM 1582 C CA . LYS A 1 196 ? 1.279 16.554 18.072 1.00 96.25 196 LYS A CA 1
ATOM 1583 C C . LYS A 1 196 ? 0.580 15.245 17.719 1.00 96.25 196 LYS A C 1
ATOM 1585 O O . LYS A 1 196 ? 0.017 14.598 18.602 1.00 96.25 196 LYS A O 1
ATOM 1590 N N . LEU A 1 197 ? 0.645 14.861 16.448 1.00 96.56 197 LEU A N 1
ATOM 1591 C CA . LEU A 1 197 ? 0.172 13.570 15.961 1.00 96.56 197 LEU A CA 1
ATOM 1592 C C . LEU A 1 197 ? 1.302 12.546 16.025 1.00 96.56 197 LEU A C 1
ATOM 1594 O O . LEU A 1 197 ? 2.428 12.832 15.606 1.00 96.56 197 LEU A O 1
ATOM 1598 N N . MET A 1 198 ? 1.000 11.370 16.564 1.00 97.50 198 MET A N 1
ATOM 1599 C CA . MET A 1 198 ? 1.946 10.265 16.705 1.00 97.50 198 MET A CA 1
ATOM 1600 C C . MET A 1 198 ? 1.314 8.950 16.262 1.00 97.50 198 MET A C 1
ATOM 1602 O O . MET A 1 198 ? 0.108 8.763 16.433 1.00 97.50 198 MET A O 1
ATOM 1606 N N . ASP A 1 199 ? 2.119 8.052 15.705 1.00 96.81 199 ASP A N 1
ATOM 1607 C CA . ASP A 1 199 ? 1.675 6.694 15.385 1.00 96.81 199 ASP A CA 1
ATOM 1608 C C . ASP A 1 199 ? 1.851 5.716 16.557 1.00 96.81 199 ASP A C 1
ATOM 1610 O O . ASP A 1 199 ? 2.339 6.082 17.632 1.00 96.81 199 ASP A O 1
ATOM 1614 N N . CYS A 1 200 ? 1.437 4.458 16.363 1.00 96.19 200 CYS A N 1
ATOM 1615 C CA . CYS A 1 200 ? 1.582 3.399 17.365 1.00 96.19 200 CYS A CA 1
ATOM 1616 C C . CYS A 1 200 ? 3.035 3.008 17.676 1.00 96.19 200 CYS A C 1
ATOM 1618 O O . CYS A 1 200 ? 3.258 2.219 18.596 1.00 96.19 200 CYS A O 1
ATOM 1620 N N . GLU A 1 201 ? 4.023 3.523 16.947 1.00 96.25 201 GLU A N 1
ATOM 1621 C CA . GLU A 1 201 ? 5.453 3.343 17.220 1.00 96.25 201 GLU A CA 1
ATOM 1622 C C . GLU A 1 201 ? 6.081 4.600 17.830 1.00 96.25 201 GLU A C 1
ATOM 1624 O O . GLU A 1 201 ? 7.299 4.701 17.938 1.00 96.25 201 GLU A O 1
ATOM 1629 N N . GLU A 1 202 ? 5.246 5.550 18.255 1.00 95.25 202 GLU A N 1
ATOM 1630 C CA . GLU A 1 202 ? 5.650 6.821 18.850 1.00 95.25 202 GLU A CA 1
ATOM 1631 C C . GLU A 1 202 ? 6.449 7.729 17.896 1.00 95.25 202 GLU A C 1
ATOM 1633 O O . GLU A 1 202 ? 7.088 8.695 18.331 1.00 95.25 202 GLU A O 1
ATOM 1638 N N . SER A 1 203 ? 6.379 7.487 16.584 1.00 95.12 203 SER A N 1
ATOM 1639 C CA . SER A 1 203 ? 6.959 8.395 15.597 1.00 95.12 203 SER A CA 1
ATOM 1640 C C . SER A 1 203 ? 6.061 9.614 15.407 1.00 95.12 203 SER A C 1
ATOM 1642 O O . SER A 1 203 ? 4.836 9.552 15.511 1.00 95.12 203 SER A O 1
ATOM 1644 N N . VAL A 1 204 ? 6.681 10.769 15.164 1.00 95.31 204 VAL A N 1
ATOM 1645 C CA . VAL A 1 204 ? 5.965 12.039 14.998 1.00 95.31 204 VAL A CA 1
ATOM 1646 C C . VAL A 1 204 ? 5.489 12.168 13.559 1.00 95.31 204 VAL A C 1
ATOM 1648 O O . VAL A 1 204 ? 6.309 12.248 12.652 1.00 95.31 204 VAL A O 1
ATOM 1651 N N . LEU A 1 205 ? 4.174 12.247 13.366 1.00 93.56 205 LEU A N 1
ATOM 1652 C CA . LEU A 1 205 ? 3.549 12.362 12.042 1.00 93.56 205 LEU A CA 1
ATOM 1653 C C . LEU A 1 205 ? 3.392 13.817 11.604 1.00 93.56 205 LEU A C 1
ATOM 1655 O O . LEU A 1 205 ? 3.402 14.133 10.420 1.00 93.56 205 LEU A O 1
ATOM 1659 N N . GLY A 1 206 ? 3.224 14.716 12.571 1.00 92.00 206 GLY A N 1
ATOM 1660 C CA . GLY A 1 206 ? 3.048 16.135 12.311 1.00 92.00 206 GLY A CA 1
ATO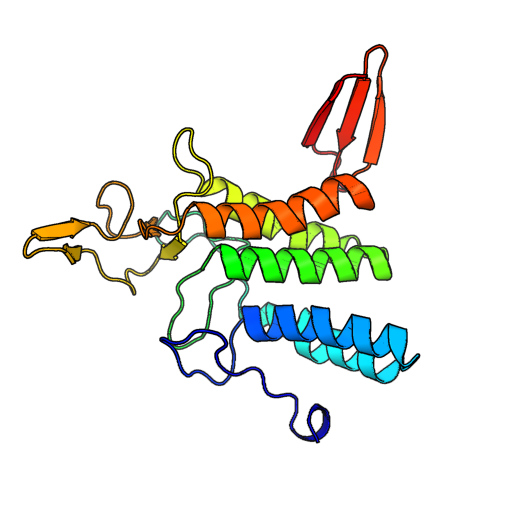M 1661 C C . GLY A 1 206 ? 2.588 16.902 13.541 1.00 92.00 206 GLY A C 1
ATOM 1662 O O . GLY A 1 206 ? 2.279 16.326 14.587 1.00 92.00 206 GLY A O 1
ATOM 1663 N N . ILE A 1 207 ? 2.546 18.223 13.404 1.00 92.62 207 ILE A N 1
ATOM 1664 C CA . ILE A 1 207 ? 1.992 19.133 14.405 1.00 92.62 207 ILE A CA 1
ATOM 1665 C C . ILE A 1 207 ? 0.858 19.896 13.735 1.00 92.62 207 ILE A C 1
ATOM 1667 O O . ILE A 1 207 ? 1.076 20.596 12.748 1.00 92.62 207 ILE A O 1
ATOM 1671 N N . LEU A 1 208 ? -0.349 19.750 14.272 1.00 89.25 208 LEU A N 1
ATOM 1672 C CA . LEU A 1 208 ? -1.504 20.530 13.859 1.00 89.25 208 LEU A CA 1
ATOM 1673 C C . LEU A 1 208 ? -1.560 21.812 14.698 1.00 89.25 208 LEU A C 1
ATOM 1675 O O . LEU A 1 208 ? -1.551 21.707 15.930 1.00 89.25 208 LEU A O 1
ATOM 1679 N N . PRO A 1 209 ? -1.611 23.003 14.081 1.00 87.19 209 PRO A N 1
ATOM 1680 C CA . PRO A 1 209 ? -1.884 24.234 14.812 1.00 87.19 209 PRO A CA 1
ATOM 1681 C C . PRO A 1 209 ? -3.322 24.235 15.357 1.00 87.19 209 PRO A C 1
ATOM 1683 O O . PRO A 1 209 ? -4.174 23.484 14.874 1.00 87.19 209 PRO A O 1
ATOM 1686 N N . VAL A 1 210 ? -3.566 25.069 16.374 1.00 71.12 210 VAL A N 1
ATOM 1687 C CA . VAL A 1 210 ? -4.921 25.394 16.865 1.00 71.12 210 VAL A CA 1
ATOM 1688 C C . VAL A 1 210 ? -5.656 26.268 15.856 1.00 71.12 210 VAL A C 1
ATOM 1690 O O . VAL A 1 210 ? -5.010 27.194 15.315 1.00 71.12 210 VAL A O 1
#

Radius of gyration: 18.36 Å; chains: 1; bounding box: 45×48×57 Å

Foldseek 3Di:
DQVVVLHQQFDPDPPDTDSHWLLSLLVQLVVQCVVCVVVVPVVSNVSSCVRRLVVNVVQADCDAAQVELRHLFGATDDVGRWGFLLSLLSSLLSLVVVCLVVVDPVSQVSSVSSLVSQQVCFDDPLGNQFGTWFRPQSVHQWDDDPNDTDGQADPSDSTTGGRDPPSVSSRVSSVVSVVCCQPRPWDWDDDPFFTFTAHPVRDTPDTGGD

pLDDT: mean 92.53, std 6.84, range [63.5, 98.75]

Sequence (210 aa):
MFREIGGAFGSCNHDTYDDHENVAYSIGFRCLHRAASLLRDPSLYDWALEHCLHGLERFEMHEDRNDVATQGLLYMEDSWDTSYLWENAEAAYALLEAARIHHSREYEIKGLTILRAAALHHHGEYGFLTEGVDWNNHNGQWREVDGKKIPIHVGGVVYGDVNYTQPFLNNMHITAPTLFYLEQMASRNPMENGCKLMDCEESVLGILPV

Secondary structure (DSSP, 8-state):
-TGGGT--B--SSSS---SB-HHHHHHHHHHHHHHHHHHT-HHHHHHHIIIIIGGGGGGB--S-BTTB--TT-B-S-SS---EEHHHHHHHHHHHHHHHHHHT-HHHHHHHHHHHHHHHTT--GGGS---SEEESS-TT-SEEEETTEEEESBGGG-SSEEB--S-HHHHHHHHHHHHHHHHHHTSEEEEETTEEEEE-TT--EEEEEE-